Protein AF-A0A9W3CS56-F1 (afdb_monomer)

Mean predicted aligned error: 8.55 Å

Radius of gyration: 15.88 Å; Cα contacts (8 Å, |Δi|>4): 374; chains: 1; bounding box: 43×31×40 Å

InterPro domains:
  IPR005123 Oxoglutarate/iron-dependent dioxygenase domain [PS51471] (57-179)
  IPR006620 Prolyl 4-hydroxylase, alpha subunit [SM00702] (1-178)
  IPR044862 Prolyl 4-hydroxylase alpha subunit, Fe(2+) 2OG dioxygenase domain [PF13640] (63-178)
  IPR045054 Prolyl 4-hydroxylase [PTHR10869] (37-182)

Sequence (184 aa):
MTSLHYAASIPSLHLLSKCKSIDSLRKAHTILTRNGLMSDISRATKLLLSPEQNRESFEVVKFQVLHYQVGQKYEPHYDYFLDEFNTKNGGQRIATVLMYLSDVDDGGETVFPAAKGNISAVQWWNELSKCGKEGLHVLPKKRDALLFWNMRHDASLDPSNGCPVVKGNNWSSTKWFHVHEFKV

Foldseek 3Di:
DAQVVVQCVQQQEHELVPDPALVSLLSHQKYKYDLCDVVSVLVSLVSPDDPQLSVVCVVDVDKDKDKADAQDKFDKDFQFDPDPVVQVFLHTFFKKKKAWQAAAPAFFKKFFLPRDDPQCVGPCNVRHDPVCVNHPIDGRDHSMMMMHTRADPVRHGTIIITTGRNGDMTMMMMTTRGNGHGDD

Secondary structure (DSSP, 8-state):
--HHHHHTTSTTEEEGGG--SHHHHHS-SEEEESS--HHHHHHHHHHHS-HHHHHHHHHS---EEEEE-BT--EEEE-SS--SHHHHTTT--EEEEEEEE-S-EEEE--EEETT--S-GGGSTTGGGS-TTGGGSEEE---TT-EEEEESB-TTS-B--EEEPPEEEE-EEEEEEEEESS----

Nearest PDB structures (foldseek):
  3gze-assembly2_C  TM=7.722E-01  e=2.501E-15  Chlamydomonas reinhardtii
  3gze-assembly1_B  TM=7.492E-01  e=5.529E-15  Chlamydomonas reinhardtii
  3gze-assembly2_D  TM=7.667E-01  e=2.241E-13  Chlamydomonas reinhardtii
  2v4a-assembly1_A  TM=7.287E-01  e=1.760E-11  Chlamydomonas reinhardtii
  6zyk-assembly1_A  TM=5.971E-01  e=1.063E-03  Streptomyces malaysiense

pLDDT: mean 75.77, std 14.94, range [34.12, 96.88]

Organism: Raphanus sativus (NCBI:txid3726)

Solvent-accessible surface area (backbone atoms only — not comparable to full-atom values): 10044 Å² total; per-residue (Å²): 139,66,72,64,68,52,50,51,70,34,88,47,31,36,43,50,92,73,47,87,47,59,68,54,51,69,66,33,53,25,36,40,32,78,70,42,46,71,66,53,55,47,51,51,47,56,61,72,41,54,75,71,59,40,60,49,59,67,72,62,69,70,69,48,76,48,78,37,48,63,69,37,62,41,72,77,42,59,76,44,69,93,50,74,73,69,30,73,50,12,38,51,35,51,31,39,37,42,33,22,70,25,56,38,79,34,44,40,21,42,26,26,56,81,54,79,67,77,60,75,75,40,93,59,48,85,76,46,41,81,61,36,69,58,24,45,61,43,74,40,37,52,40,26,31,39,38,36,50,30,45,46,99,85,67,48,78,53,47,38,30,33,30,42,21,69,35,64,46,45,33,36,34,41,37,77,39,49,75,41,78,69,76,132

Structure (mmCIF, N/CA/C/O backbone):
data_AF-A0A9W3CS56-F1
#
_entry.id   AF-A0A9W3CS56-F1
#
loop_
_atom_site.group_PDB
_atom_site.id
_atom_site.type_symbol
_atom_site.label_atom_id
_atom_site.label_alt_id
_atom_site.label_comp_id
_atom_site.label_asym_id
_atom_site.label_entity_id
_atom_site.label_seq_id
_atom_site.pdbx_PDB_ins_code
_atom_site.Cartn_x
_atom_site.Cartn_y
_atom_site.Cartn_z
_atom_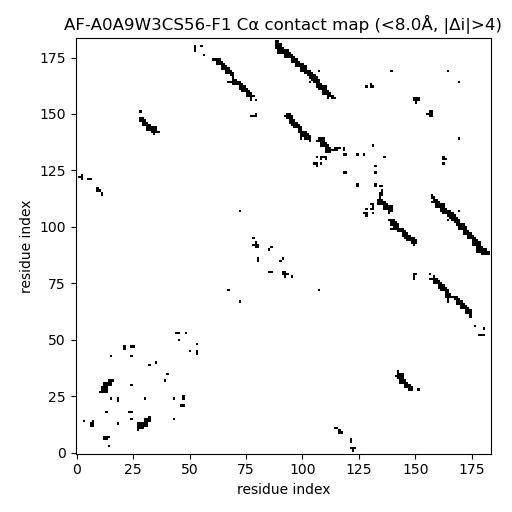site.occupancy
_atom_site.B_iso_or_equiv
_atom_site.auth_seq_id
_atom_site.auth_comp_id
_atom_site.auth_asym_id
_atom_site.auth_atom_id
_atom_site.pdbx_PDB_model_num
ATOM 1 N N . MET A 1 1 ? -20.015 -7.071 3.443 1.00 34.12 1 MET A N 1
ATOM 2 C CA . MET A 1 1 ? -20.176 -7.075 1.965 1.00 34.12 1 MET A CA 1
ATOM 3 C C . MET A 1 1 ? -19.869 -5.709 1.326 1.00 34.12 1 MET A C 1
ATOM 5 O O . MET A 1 1 ? -19.954 -5.594 0.113 1.00 34.12 1 MET A O 1
ATOM 9 N N . THR A 1 2 ? -19.436 -4.701 2.094 1.00 42.62 2 THR A N 1
ATOM 10 C CA . THR A 1 2 ? -19.552 -3.278 1.723 1.00 42.62 2 THR A CA 1
ATOM 11 C C . THR A 1 2 ? -18.233 -2.538 1.440 1.00 42.62 2 THR A C 1
ATOM 13 O O . THR A 1 2 ? -18.294 -1.479 0.824 1.00 42.62 2 THR A O 1
ATOM 16 N N . SER A 1 3 ? -17.045 -3.078 1.771 1.00 47.62 3 SER A N 1
ATOM 17 C CA . SER A 1 3 ? -15.795 -2.300 1.620 1.00 47.62 3 SER A CA 1
ATOM 18 C C . SER A 1 3 ? -15.321 -2.090 0.172 1.00 47.62 3 SER A C 1
ATOM 20 O O . SER A 1 3 ? -14.839 -1.031 -0.215 1.00 47.62 3 SER A O 1
ATOM 22 N N . LEU A 1 4 ? -15.524 -3.079 -0.695 1.00 45.19 4 LEU A N 1
ATOM 23 C CA . LEU A 1 4 ? -14.964 -3.056 -2.052 1.00 45.19 4 LEU A CA 1
ATOM 24 C C . LEU A 1 4 ? -15.856 -2.370 -3.096 1.00 45.19 4 LEU A C 1
ATOM 26 O O . LEU A 1 4 ? -15.370 -1.943 -4.140 1.00 45.19 4 LEU A O 1
ATOM 30 N N . HIS A 1 5 ? -17.163 -2.255 -2.841 1.00 42.31 5 HIS A N 1
ATOM 31 C CA . HIS A 1 5 ? -18.064 -1.548 -3.761 1.00 42.31 5 HIS A CA 1
ATOM 32 C C . HIS A 1 5 ? -17.815 -0.040 -3.752 1.00 42.31 5 HIS A C 1
ATOM 34 O O . HIS A 1 5 ? -17.923 0.585 -4.804 1.00 42.31 5 HIS A O 1
ATOM 40 N N . TYR A 1 6 ? -17.411 0.511 -2.604 1.00 44.16 6 TYR A N 1
ATOM 41 C CA . TYR A 1 6 ? -17.081 1.926 -2.476 1.00 44.16 6 TYR A CA 1
ATOM 42 C C . TYR A 1 6 ? -15.660 2.235 -2.962 1.00 44.16 6 TYR A C 1
ATOM 44 O O . TYR A 1 6 ? -15.471 3.199 -3.695 1.00 44.16 6 TYR A O 1
ATOM 52 N N . ALA A 1 7 ? -14.688 1.362 -2.670 1.00 43.03 7 ALA A N 1
ATOM 53 C CA . ALA A 1 7 ? -13.344 1.421 -3.251 1.00 43.03 7 ALA A CA 1
ATOM 54 C C . ALA A 1 7 ? -13.379 1.533 -4.793 1.00 43.03 7 ALA A C 1
ATOM 56 O O . ALA A 1 7 ? -12.681 2.352 -5.374 1.00 43.03 7 ALA A O 1
ATOM 57 N N . ALA A 1 8 ? -14.278 0.790 -5.450 1.00 42.44 8 ALA A N 1
ATOM 58 C CA . ALA A 1 8 ? -14.469 0.819 -6.904 1.00 42.44 8 ALA A CA 1
ATOM 59 C C . ALA A 1 8 ? -15.196 2.067 -7.460 1.00 42.44 8 ALA A C 1
ATOM 61 O O . ALA A 1 8 ? -15.429 2.126 -8.667 1.00 42.44 8 ALA A O 1
ATOM 62 N N . SER A 1 9 ? -15.621 3.011 -6.612 1.00 42.16 9 SER A N 1
ATOM 63 C CA . SER A 1 9 ? -16.178 4.311 -7.039 1.00 42.16 9 SER A CA 1
ATOM 64 C C . SER A 1 9 ? -15.124 5.419 -7.113 1.00 42.16 9 SER A C 1
ATOM 66 O O . SER A 1 9 ? -15.413 6.520 -7.578 1.00 42.16 9 SER A O 1
ATOM 68 N N . ILE A 1 10 ? -13.890 5.125 -6.694 1.00 53.94 10 ILE A N 1
ATOM 69 C CA . ILE A 1 10 ? -12.755 6.037 -6.793 1.00 53.94 10 ILE A CA 1
ATOM 70 C C . ILE A 1 10 ? -12.111 5.816 -8.171 1.00 53.94 10 ILE A C 1
ATOM 72 O O . ILE A 1 10 ? -11.720 4.687 -8.463 1.00 53.94 10 ILE A O 1
ATOM 76 N N . PRO A 1 11 ? -11.988 6.847 -9.033 1.00 52.75 11 PRO A N 1
ATOM 77 C CA . PRO A 1 11 ? -11.552 6.680 -10.425 1.00 52.75 11 PRO A CA 1
ATOM 78 C C . PRO A 1 11 ? -10.192 5.992 -10.611 1.00 52.75 11 PRO A C 1
ATOM 80 O O . PRO A 1 11 ? -9.922 5.465 -11.683 1.00 52.75 11 PRO A O 1
ATOM 83 N N . SER A 1 12 ? -9.331 6.013 -9.591 1.00 56.44 12 SER A N 1
ATOM 84 C CA . SER A 1 12 ? -8.000 5.399 -9.605 1.00 56.44 12 SER A CA 1
ATOM 85 C C . SER A 1 12 ? -7.969 3.942 -9.124 1.00 56.44 12 SER A C 1
ATOM 87 O O . SER A 1 12 ? -6.939 3.286 -9.286 1.00 56.44 12 SER A O 1
ATOM 89 N N . LEU A 1 13 ? -9.064 3.419 -8.559 1.00 59.03 13 LEU A N 1
ATOM 90 C CA . LEU A 1 13 ? -9.111 2.115 -7.900 1.00 59.03 13 LEU A CA 1
ATOM 91 C C . LEU A 1 13 ? -10.129 1.188 -8.569 1.00 59.03 13 LEU A C 1
ATOM 93 O O . LEU A 1 13 ? -11.337 1.419 -8.550 1.00 59.03 13 LEU A O 1
ATOM 97 N N . HIS A 1 14 ? -9.640 0.089 -9.134 1.00 65.88 14 HIS A N 1
ATOM 98 C CA . HIS A 1 14 ? -10.468 -0.871 -9.854 1.00 65.88 14 HIS A CA 1
ATOM 99 C C . HIS A 1 14 ? -10.461 -2.237 -9.176 1.00 65.88 14 HIS A C 1
ATOM 101 O O . HIS A 1 14 ? -9.455 -2.705 -8.659 1.00 65.88 14 HIS A O 1
ATOM 107 N N . LEU A 1 15 ? -11.598 -2.924 -9.206 1.00 63.69 15 LEU A N 1
ATOM 108 C CA . LEU A 1 15 ? -11.652 -4.343 -8.864 1.00 63.69 15 LEU A CA 1
ATOM 109 C C . LEU A 1 15 ? -11.191 -5.166 -10.063 1.00 63.69 15 LEU A C 1
ATOM 111 O O . LEU A 1 15 ? -11.736 -4.983 -11.152 1.00 63.69 15 LEU A O 1
ATOM 115 N N . LEU A 1 16 ? -10.285 -6.127 -9.864 1.00 62.97 16 LEU A N 1
ATOM 116 C CA . LEU A 1 16 ? -9.832 -7.012 -10.944 1.00 62.97 16 LEU A CA 1
ATOM 117 C C . LEU A 1 16 ? -11.008 -7.748 -11.598 1.00 62.97 16 LEU A C 1
ATOM 119 O O . LEU A 1 16 ? -11.051 -7.888 -12.815 1.00 62.97 16 LEU A O 1
ATOM 123 N N . SER A 1 17 ? -12.011 -8.144 -10.808 1.00 59.16 17 SER A N 1
ATOM 124 C CA . SER A 1 17 ? -13.237 -8.779 -11.312 1.00 59.16 17 SER A CA 1
ATOM 125 C C . SER A 1 17 ? -14.057 -7.893 -12.260 1.00 59.16 17 SER A C 1
ATOM 127 O O . SER A 1 17 ? -14.896 -8.406 -12.998 1.00 59.16 17 SER A O 1
ATOM 129 N N . LYS A 1 18 ? -13.829 -6.573 -12.260 1.00 62.78 18 LYS A N 1
ATOM 130 C CA . LYS A 1 18 ? -14.472 -5.611 -13.166 1.00 62.78 18 LYS A CA 1
ATOM 131 C C . LYS A 1 18 ? -13.621 -5.292 -14.402 1.00 62.78 18 LYS A C 1
ATOM 133 O O . LYS A 1 18 ? -14.149 -4.717 -15.353 1.00 62.78 18 LYS A O 1
ATOM 138 N N . CYS A 1 19 ? -12.342 -5.665 -14.425 1.00 61.53 19 CYS A N 1
ATOM 139 C CA . CYS A 1 19 ? -11.460 -5.449 -15.569 1.00 61.53 19 CYS A CA 1
ATOM 140 C C . CYS A 1 19 ? -11.681 -6.546 -16.622 1.00 61.53 19 CYS A C 1
ATOM 142 O O . CYS A 1 19 ? -11.388 -7.715 -16.386 1.00 61.53 19 CYS A O 1
ATOM 144 N N . LYS A 1 20 ? -12.204 -6.167 -17.796 1.00 61.53 20 LYS A N 1
ATOM 145 C CA . LYS A 1 20 ? -12.519 -7.102 -18.896 1.00 61.53 20 LYS A CA 1
ATOM 146 C C . LYS A 1 20 ? -11.484 -7.115 -20.028 1.00 61.53 20 LYS A C 1
ATOM 148 O O . LYS A 1 20 ? -11.575 -7.959 -20.911 1.00 61.53 20 LYS A O 1
ATOM 153 N N . SER A 1 21 ? -10.523 -6.190 -20.025 1.00 62.12 21 SER A N 1
ATOM 154 C CA . SER A 1 21 ? -9.492 -6.058 -21.062 1.00 62.12 21 SER A CA 1
ATOM 155 C C . SER A 1 21 ? -8.185 -5.490 -20.499 1.00 62.12 21 SER A C 1
ATOM 157 O O . SER A 1 21 ? -8.171 -4.897 -19.416 1.00 62.12 21 SER A O 1
ATOM 159 N N . ILE A 1 22 ? -7.091 -5.640 -21.256 1.00 58.94 22 ILE A N 1
ATOM 160 C CA . ILE A 1 22 ? -5.773 -5.071 -20.930 1.00 58.94 22 ILE A CA 1
ATOM 161 C C . ILE A 1 22 ? -5.817 -3.543 -20.792 1.00 58.94 22 ILE A C 1
ATOM 163 O O . ILE A 1 22 ? -5.208 -2.988 -19.882 1.00 58.94 22 ILE A O 1
ATOM 167 N N . ASP A 1 23 ? -6.610 -2.861 -21.619 1.00 61.16 23 ASP A N 1
ATOM 168 C CA . ASP A 1 23 ? -6.752 -1.405 -21.555 1.00 61.16 23 ASP A CA 1
ATOM 169 C C . ASP A 1 23 ? -7.470 -0.958 -20.279 1.00 61.16 23 ASP A C 1
ATOM 171 O O . ASP A 1 23 ? -7.117 0.064 -19.691 1.00 61.16 23 ASP A O 1
ATOM 175 N N . SER A 1 24 ? -8.445 -1.738 -19.797 1.00 59.88 24 SER A N 1
ATOM 176 C CA . SER A 1 24 ? -9.072 -1.492 -18.493 1.00 59.88 24 SER A CA 1
ATOM 177 C C . SER A 1 24 ? -8.117 -1.735 -17.323 1.00 59.88 24 SER A C 1
ATOM 179 O O . SER A 1 24 ? -8.282 -1.099 -16.288 1.00 59.88 24 SER A O 1
ATOM 181 N N . LEU A 1 25 ? -7.132 -2.628 -17.467 1.00 60.84 25 LEU A N 1
ATOM 182 C CA . LEU A 1 25 ? -6.099 -2.853 -16.448 1.00 60.84 25 LEU A CA 1
ATOM 183 C C . LEU A 1 25 ? -5.054 -1.731 -16.444 1.00 60.84 25 LEU A C 1
ATOM 185 O O . LEU A 1 25 ? -4.670 -1.266 -15.381 1.00 60.84 25 LEU A O 1
ATOM 189 N N . ARG A 1 26 ? -4.630 -1.253 -17.620 1.00 58.50 26 ARG A N 1
ATOM 190 C CA . ARG A 1 26 ? -3.634 -0.171 -17.756 1.00 58.50 26 ARG A CA 1
ATOM 191 C C . ARG A 1 26 ? -4.157 1.206 -17.346 1.00 58.50 26 ARG A C 1
ATOM 193 O O . ARG A 1 26 ? -3.378 2.056 -16.924 1.00 58.50 26 ARG A O 1
ATOM 200 N N . LYS A 1 27 ? -5.468 1.439 -17.473 1.00 59.09 27 LYS A N 1
ATOM 201 C CA . LYS A 1 27 ? -6.119 2.662 -16.971 1.00 59.09 27 LYS A CA 1
ATOM 202 C C . LYS A 1 27 ? -6.247 2.680 -15.448 1.00 59.09 27 LYS A C 1
ATOM 204 O O . LYS A 1 27 ? -6.349 3.758 -14.873 1.00 59.09 27 LYS A O 1
ATOM 209 N N . ALA A 1 28 ? -6.247 1.512 -14.808 1.00 57.44 28 ALA A N 1
ATOM 210 C CA . ALA A 1 28 ? -6.318 1.415 -13.362 1.00 57.44 28 ALA A CA 1
ATOM 211 C C . ALA A 1 28 ? -4.945 1.715 -12.747 1.00 57.44 28 ALA A C 1
ATOM 213 O O . ALA A 1 28 ? -3.970 1.019 -13.025 1.00 57.44 28 ALA A O 1
ATOM 214 N N . HIS A 1 29 ? -4.882 2.739 -11.894 1.00 62.78 29 HIS A N 1
ATOM 215 C CA . HIS A 1 29 ? -3.674 3.052 -11.121 1.00 62.78 29 HIS A CA 1
ATOM 216 C C . HIS A 1 29 ? -3.433 2.004 -10.024 1.00 62.78 29 HIS A C 1
ATOM 218 O O . HIS A 1 29 ? -2.301 1.622 -9.732 1.00 62.78 29 HIS A O 1
ATOM 224 N N . THR A 1 30 ? -4.526 1.483 -9.468 1.00 60.12 30 THR A N 1
ATOM 225 C CA . THR A 1 30 ? -4.522 0.442 -8.446 1.00 60.12 30 THR A CA 1
ATOM 226 C C . THR A 1 30 ? -5.634 -0.569 -8.722 1.00 60.12 30 THR A C 1
ATOM 228 O O . THR A 1 30 ? -6.771 -0.202 -9.029 1.00 60.12 30 THR A O 1
ATOM 231 N N . ILE A 1 31 ? -5.319 -1.857 -8.608 1.00 65.00 31 ILE A N 1
ATOM 232 C CA . ILE A 1 31 ? -6.228 -2.979 -8.819 1.00 65.00 31 ILE A CA 1
ATOM 233 C C . ILE A 1 31 ? -6.325 -3.805 -7.535 1.00 65.00 31 ILE A C 1
ATOM 235 O O . ILE A 1 31 ? -5.327 -4.276 -7.000 1.00 65.00 31 ILE A O 1
ATOM 239 N N . LEU A 1 32 ? -7.548 -4.027 -7.067 1.00 64.06 32 LEU A N 1
ATOM 240 C CA . LEU A 1 32 ? -7.856 -4.865 -5.914 1.00 64.06 32 LEU A CA 1
ATOM 241 C C . LEU A 1 32 ? -8.411 -6.214 -6.354 1.00 64.06 32 LEU A C 1
ATOM 243 O O . LEU A 1 32 ? -9.330 -6.299 -7.176 1.00 64.06 32 LEU A O 1
ATOM 247 N N . THR A 1 33 ? -7.905 -7.273 -5.738 1.00 61.75 33 THR A N 1
ATOM 248 C CA . THR A 1 33 ? -8.470 -8.619 -5.824 1.00 61.75 33 THR A CA 1
ATOM 249 C C . THR A 1 33 ? -9.053 -8.996 -4.470 1.00 61.75 33 THR A C 1
ATOM 251 O O . THR A 1 33 ? -8.441 -8.740 -3.434 1.00 61.75 33 THR A O 1
ATOM 254 N N . ARG A 1 34 ? -10.253 -9.585 -4.481 1.00 62.03 34 ARG A N 1
ATOM 255 C CA . ARG A 1 34 ? -10.905 -10.100 -3.276 1.00 62.03 34 ARG A CA 1
ATOM 256 C C . ARG A 1 34 ? -10.878 -11.611 -3.305 1.00 62.03 34 ARG A C 1
ATOM 258 O O . ARG A 1 34 ? -11.339 -12.174 -4.298 1.00 62.03 34 ARG A O 1
ATOM 265 N N . ASN A 1 35 ? -10.408 -12.249 -2.235 1.00 60.78 35 ASN A N 1
ATOM 266 C CA . ASN A 1 35 ? -10.091 -13.683 -2.262 1.00 60.78 35 ASN A CA 1
ATOM 267 C C . ASN A 1 35 ? -9.192 -14.035 -3.461 1.00 60.78 35 ASN A C 1
ATOM 269 O O . ASN A 1 35 ? -9.397 -15.068 -4.102 1.00 60.78 35 ASN A O 1
ATOM 273 N N . GLY A 1 36 ? -8.268 -13.133 -3.804 1.00 57.34 36 GLY A N 1
ATOM 274 C CA . GLY A 1 36 ? -7.427 -13.235 -4.984 1.00 57.34 36 GLY A CA 1
ATOM 275 C C . GLY A 1 36 ? -6.591 -14.494 -4.891 1.00 57.34 36 GLY A C 1
ATOM 276 O O . GLY A 1 36 ? -5.630 -14.569 -4.128 1.00 57.34 36 GLY A O 1
ATOM 277 N N . LEU A 1 37 ? -6.981 -15.513 -5.650 1.00 58.28 37 LEU A N 1
ATOM 278 C CA . LEU A 1 37 ? -6.169 -16.707 -5.775 1.00 58.28 37 LEU A CA 1
ATOM 279 C C . LEU A 1 37 ? -4.883 -16.305 -6.512 1.00 58.28 37 LEU A C 1
ATOM 281 O O . LEU A 1 37 ? -4.895 -15.402 -7.350 1.00 58.28 37 LEU A O 1
ATOM 285 N N . MET A 1 38 ? -3.778 -17.011 -6.278 1.00 60.59 38 MET A N 1
ATOM 286 C CA . MET A 1 38 ? -2.545 -16.822 -7.057 1.00 60.59 38 MET A CA 1
ATOM 287 C C . MET A 1 38 ? -2.790 -16.847 -8.578 1.00 60.59 38 MET A C 1
ATOM 289 O O . MET A 1 38 ? -2.051 -16.220 -9.330 1.00 60.59 38 MET A O 1
ATOM 293 N N . SER A 1 39 ? -3.856 -17.513 -9.042 1.00 62.19 39 SER A N 1
ATOM 294 C CA . SER A 1 39 ? -4.289 -17.505 -10.443 1.00 62.19 39 SER A CA 1
ATOM 295 C C . SER A 1 39 ? -4.802 -16.149 -10.938 1.00 62.19 39 SER A C 1
ATOM 297 O O . SER A 1 39 ? -4.624 -15.836 -12.110 1.00 62.19 39 SER A O 1
ATOM 299 N N . ASP A 1 40 ? -5.441 -15.345 -10.088 1.00 67.31 40 ASP A N 1
ATOM 300 C CA . ASP A 1 40 ? -5.929 -14.010 -10.447 1.00 67.31 40 ASP A CA 1
ATOM 301 C C . ASP A 1 40 ? -4.777 -13.028 -10.593 1.00 67.31 40 ASP A C 1
ATOM 303 O O . ASP A 1 40 ? -4.708 -12.301 -11.584 1.00 67.31 40 ASP A O 1
ATOM 307 N N . ILE A 1 41 ? -3.830 -13.085 -9.655 1.00 66.38 41 ILE A N 1
ATOM 308 C CA . ILE A 1 41 ? -2.564 -12.357 -9.745 1.00 66.38 41 ILE A CA 1
ATOM 309 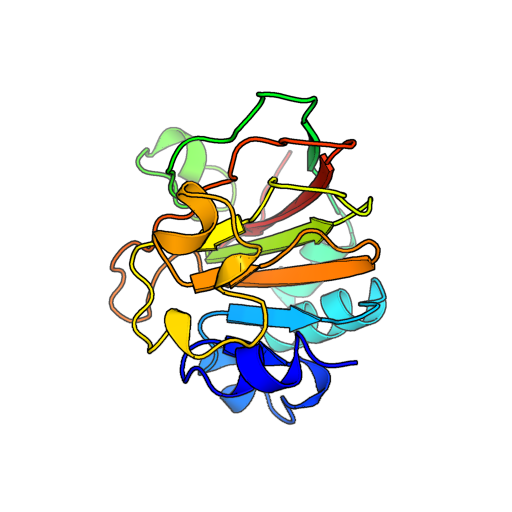C C . ILE A 1 41 ? -1.807 -12.830 -10.990 1.00 66.38 41 ILE A C 1
ATOM 311 O O . ILE A 1 41 ? -1.407 -12.005 -11.799 1.00 66.38 41 ILE A O 1
ATOM 315 N N . SER A 1 42 ? -1.723 -14.146 -11.229 1.00 64.75 42 SER A N 1
ATOM 316 C CA . SER A 1 42 ? -1.115 -14.717 -12.439 1.00 64.75 42 SER A CA 1
ATOM 317 C C . SER A 1 42 ? -1.742 -14.195 -13.720 1.00 64.75 42 SER A C 1
ATOM 319 O O . SER A 1 42 ? -1.034 -13.817 -14.650 1.00 64.75 42 SER A O 1
ATOM 321 N N . ARG A 1 43 ? -3.072 -14.147 -13.777 1.00 67.25 43 ARG A N 1
ATOM 322 C CA . ARG A 1 43 ? -3.805 -13.642 -14.934 1.00 67.25 43 ARG A CA 1
ATOM 323 C C . ARG A 1 43 ? -3.559 -12.149 -15.137 1.00 67.25 43 ARG A C 1
ATOM 325 O O . ARG A 1 43 ? -3.334 -11.743 -16.272 1.00 67.25 43 ARG A O 1
ATOM 332 N N . ALA A 1 44 ? -3.583 -11.352 -14.069 1.00 65.44 44 ALA A N 1
ATOM 333 C CA . ALA A 1 44 ? -3.277 -9.927 -14.141 1.00 65.44 44 ALA A CA 1
ATOM 334 C C . ALA A 1 44 ? -1.838 -9.706 -14.628 1.00 65.44 44 ALA A C 1
ATOM 336 O O . ALA A 1 44 ? -1.634 -8.999 -15.605 1.00 65.44 44 ALA A O 1
ATOM 337 N N . THR A 1 45 ? -0.858 -10.394 -14.040 1.00 64.69 45 THR A N 1
ATOM 338 C CA . THR A 1 45 ? 0.547 -10.365 -14.465 1.00 64.69 45 THR A CA 1
ATOM 339 C C . THR A 1 45 ? 0.702 -10.740 -15.941 1.00 64.69 45 THR A C 1
ATOM 341 O O . THR A 1 45 ? 1.303 -9.976 -16.692 1.00 64.69 45 THR A O 1
ATOM 344 N N . LYS A 1 46 ? 0.063 -11.834 -16.386 1.00 65.62 46 LYS A N 1
ATOM 345 C CA . LYS A 1 46 ? 0.056 -12.274 -17.793 1.00 65.62 46 LYS A CA 1
ATOM 346 C C . LYS A 1 46 ? -0.445 -11.212 -18.759 1.00 65.62 46 LYS A C 1
ATOM 348 O O . LYS A 1 46 ? 0.076 -11.101 -19.863 1.00 65.62 46 LYS A O 1
ATOM 353 N N . LEU A 1 47 ? -1.453 -10.448 -18.353 1.00 65.25 47 LEU A N 1
ATOM 354 C CA . LEU A 1 47 ? -2.006 -9.367 -19.165 1.00 65.25 47 LEU A CA 1
ATOM 355 C C . LEU A 1 47 ? -1.133 -8.110 -19.142 1.00 65.25 47 LEU A C 1
ATOM 357 O O . LEU A 1 47 ? -1.200 -7.317 -20.072 1.00 65.25 47 LEU A O 1
ATOM 361 N N . LEU A 1 48 ? -0.347 -7.896 -18.091 1.00 63.75 48 LEU A N 1
ATOM 362 C CA . LEU A 1 48 ? 0.398 -6.656 -17.889 1.00 63.75 48 LEU A CA 1
ATOM 363 C C . LEU A 1 48 ? 1.807 -6.692 -18.465 1.00 63.75 48 LEU A C 1
ATOM 365 O O . LEU A 1 48 ? 2.289 -5.666 -18.944 1.00 63.75 48 LEU A O 1
ATOM 369 N N . LEU A 1 49 ? 2.448 -7.854 -18.426 1.00 66.50 49 LEU A N 1
ATOM 370 C CA . LEU A 1 49 ? 3.835 -8.021 -18.830 1.00 66.50 49 LEU A CA 1
ATOM 371 C C . LEU A 1 49 ? 3.957 -8.562 -20.256 1.00 66.50 49 LEU A C 1
ATOM 373 O O . LEU A 1 49 ? 3.067 -9.250 -20.764 1.00 66.50 49 LEU A O 1
ATOM 377 N N . SER A 1 50 ? 5.091 -8.279 -20.898 1.00 61.62 50 SER A N 1
ATOM 378 C CA . SER A 1 50 ? 5.445 -8.911 -22.170 1.00 61.62 50 SER A CA 1
ATOM 379 C C . SER A 1 50 ? 5.619 -10.432 -22.000 1.00 61.62 50 SER A C 1
ATOM 381 O O .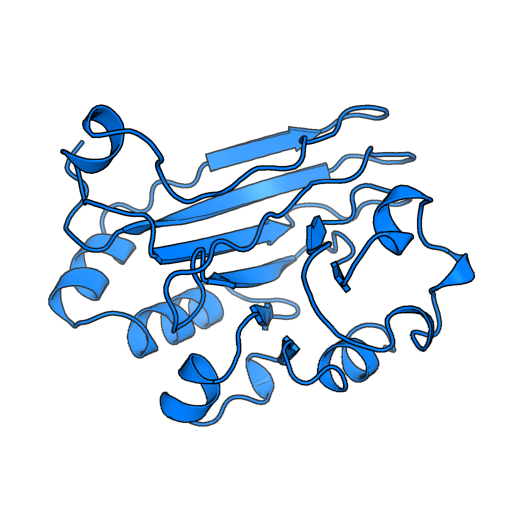 SER A 1 50 ? 5.833 -10.914 -20.884 1.00 61.62 50 SER A O 1
ATOM 383 N N . PRO A 1 51 ? 5.541 -11.230 -23.080 1.00 59.75 51 PRO A N 1
ATOM 384 C CA . PRO A 1 51 ? 5.768 -12.675 -23.008 1.00 59.75 51 PRO A CA 1
ATOM 385 C C . PRO A 1 51 ? 7.110 -13.076 -22.370 1.00 59.75 51 PRO A C 1
ATOM 387 O O . PRO A 1 51 ? 7.135 -14.046 -21.619 1.00 59.75 51 PRO A O 1
ATOM 390 N N . GLU A 1 52 ? 8.190 -12.323 -22.609 1.00 58.91 52 GLU A N 1
ATOM 391 C CA . GLU A 1 52 ? 9.498 -12.538 -21.961 1.00 58.91 52 GLU A CA 1
ATOM 392 C C . GLU A 1 52 ? 9.435 -12.259 -20.457 1.00 58.91 52 GLU A C 1
ATOM 394 O O . GLU A 1 52 ? 9.756 -13.130 -19.653 1.00 58.91 52 GLU A O 1
ATOM 399 N N . GLN A 1 53 ? 8.909 -11.095 -20.063 1.00 59.84 53 GLN A N 1
ATOM 400 C CA . GLN A 1 53 ? 8.748 -10.718 -18.654 1.00 59.84 53 GLN A CA 1
ATOM 401 C C . GLN A 1 53 ? 7.825 -11.691 -17.891 1.00 59.84 53 GLN A C 1
ATOM 403 O O . GLN A 1 53 ? 8.028 -11.962 -16.706 1.00 59.84 53 GLN A O 1
ATOM 408 N N . ASN A 1 54 ? 6.811 -12.242 -18.565 1.00 57.81 54 ASN A N 1
ATOM 409 C CA . ASN A 1 54 ? 5.872 -13.214 -18.005 1.00 57.81 54 ASN A CA 1
ATOM 410 C C . ASN A 1 54 ? 6.491 -14.580 -17.716 1.00 57.81 54 ASN A C 1
ATOM 412 O O . ASN A 1 54 ? 6.085 -15.230 -16.750 1.00 57.81 54 ASN A O 1
ATOM 416 N N . ARG A 1 55 ? 7.413 -15.036 -18.571 1.00 52.75 55 ARG A N 1
ATOM 417 C CA . ARG A 1 55 ? 7.962 -16.395 -18.514 1.00 52.75 55 ARG A CA 1
ATOM 418 C C . ARG A 1 55 ? 8.806 -16.595 -17.252 1.00 52.75 55 ARG A C 1
ATOM 420 O O . ARG A 1 55 ? 8.631 -17.588 -16.557 1.00 52.75 55 ARG A O 1
ATOM 427 N N . GLU A 1 56 ? 9.591 -15.591 -16.877 1.00 51.22 56 GLU A N 1
ATOM 428 C CA . GLU A 1 56 ? 10.489 -15.652 -15.714 1.00 51.22 56 GLU A CA 1
ATOM 429 C C . GLU A 1 56 ? 9.867 -15.118 -14.418 1.00 51.22 56 GLU A C 1
ATOM 431 O O . GLU A 1 56 ? 10.192 -15.605 -13.332 1.00 51.22 56 GLU A O 1
ATOM 436 N N . SER A 1 57 ? 8.896 -14.193 -14.501 1.00 53.22 57 SER A N 1
ATOM 437 C CA . SER A 1 57 ? 8.139 -13.728 -13.323 1.00 53.22 57 SER A CA 1
ATOM 438 C C . SER A 1 57 ? 7.447 -14.873 -12.572 1.00 53.22 57 SER A C 1
ATOM 440 O O . SER A 1 57 ? 7.203 -14.746 -11.368 1.00 53.22 57 SER A O 1
ATOM 442 N N . PHE A 1 58 ? 7.139 -15.969 -13.280 1.00 51.44 58 PHE A N 1
ATOM 443 C CA . PHE A 1 58 ? 6.518 -17.182 -12.747 1.00 51.44 58 PHE A CA 1
ATOM 444 C C . PHE A 1 58 ? 7.501 -18.304 -12.385 1.00 51.44 58 PHE A C 1
ATOM 446 O O . PHE A 1 58 ? 7.183 -19.075 -11.483 1.00 51.44 58 PHE A O 1
ATOM 453 N N . GLU A 1 59 ? 8.665 -18.411 -13.033 1.00 47.56 59 GLU A N 1
ATOM 454 C CA . GLU A 1 59 ? 9.655 -19.457 -12.713 1.00 47.56 59 GLU A CA 1
ATOM 455 C C . GLU A 1 59 ? 10.543 -19.096 -11.512 1.00 47.56 59 GLU A C 1
ATOM 457 O O . GLU A 1 59 ? 10.903 -19.982 -10.738 1.00 47.56 59 GLU A O 1
ATOM 462 N N . VAL A 1 60 ? 10.823 -17.807 -11.271 1.00 49.03 60 VAL A N 1
ATOM 463 C CA . VAL A 1 60 ? 11.610 -17.348 -10.108 1.00 49.03 60 VAL A CA 1
ATOM 464 C C . VAL A 1 60 ? 10.766 -16.412 -9.244 1.00 49.03 60 VAL A C 1
ATOM 466 O O . VAL A 1 60 ? 10.952 -15.189 -9.175 1.00 49.03 60 VAL A O 1
ATOM 469 N N . VAL A 1 61 ? 9.765 -16.975 -8.563 1.00 56.22 61 VAL A N 1
ATOM 470 C CA . VAL A 1 61 ? 8.873 -16.177 -7.715 1.00 56.22 61 VAL A CA 1
ATOM 471 C C . VAL A 1 61 ? 9.499 -15.925 -6.345 1.00 56.22 61 VAL A C 1
ATOM 473 O O . VAL A 1 61 ? 9.229 -16.616 -5.368 1.00 56.22 61 VAL A O 1
ATOM 476 N N . LYS A 1 62 ? 10.347 -14.895 -6.256 1.00 70.06 62 LYS A N 1
ATOM 477 C CA . LYS A 1 62 ? 10.746 -14.332 -4.961 1.00 70.06 62 LYS A CA 1
ATOM 478 C C . LYS A 1 62 ? 9.609 -13.507 -4.375 1.00 70.06 62 LYS A C 1
ATOM 480 O O . LYS A 1 62 ? 9.253 -12.465 -4.924 1.00 70.06 62 LYS A O 1
ATOM 485 N N . PHE A 1 63 ? 9.074 -13.987 -3.264 1.00 81.56 63 PHE A N 1
ATOM 486 C CA . PHE A 1 63 ? 8.158 -13.253 -2.408 1.00 81.56 63 PHE A CA 1
ATOM 487 C C . PHE A 1 63 ? 8.921 -12.735 -1.198 1.00 81.56 63 PHE A C 1
ATOM 489 O O . PHE A 1 63 ? 9.612 -13.503 -0.528 1.00 81.56 63 PHE A O 1
ATOM 496 N N . GLN A 1 64 ? 8.784 -11.447 -0.901 1.00 88.56 64 GLN A N 1
ATOM 497 C CA . GLN A 1 64 ? 9.153 -10.944 0.414 1.00 88.56 64 GLN A CA 1
ATOM 498 C C . GLN A 1 64 ? 7.969 -11.174 1.348 1.00 88.56 64 GLN A C 1
ATOM 500 O O . GLN A 1 64 ? 6.838 -10.905 0.957 1.00 88.56 64 GLN A O 1
ATOM 505 N N . VAL A 1 65 ? 8.210 -11.685 2.554 1.00 90.50 65 VAL A N 1
ATOM 506 C CA . VAL A 1 65 ? 7.189 -11.807 3.604 1.00 90.50 65 VAL A CA 1
ATOM 507 C C . VAL A 1 65 ? 7.568 -10.865 4.735 1.00 90.50 65 VAL A C 1
ATOM 509 O O . VAL A 1 65 ? 8.724 -10.847 5.156 1.00 90.50 65 VAL A O 1
ATOM 512 N N . LEU A 1 66 ? 6.600 -10.087 5.211 1.00 93.00 66 LEU A N 1
ATOM 513 C CA . LEU A 1 66 ? 6.759 -9.149 6.315 1.00 93.00 66 LEU A CA 1
ATOM 514 C C . LEU A 1 66 ? 5.715 -9.443 7.393 1.00 93.00 66 LEU A C 1
ATOM 516 O O . LEU A 1 66 ? 4.582 -9.830 7.097 1.00 93.00 66 LEU A O 1
ATOM 520 N N . HIS A 1 67 ? 6.110 -9.250 8.649 1.00 95.62 67 HIS A N 1
ATOM 521 C CA . HIS A 1 67 ? 5.239 -9.359 9.816 1.00 95.62 67 HIS A CA 1
ATOM 522 C C . HIS A 1 67 ? 5.370 -8.093 10.656 1.00 95.62 67 HIS A C 1
ATOM 524 O O . HIS A 1 67 ? 6.463 -7.776 11.121 1.00 95.62 67 HIS A O 1
ATOM 530 N N . TYR A 1 68 ? 4.252 -7.395 10.850 1.00 94.31 68 TYR A N 1
ATOM 531 C CA . TYR A 1 68 ? 4.149 -6.239 11.733 1.00 94.31 68 TYR A CA 1
ATOM 532 C C . TYR A 1 68 ? 3.334 -6.597 12.977 1.00 94.31 68 TYR A C 1
ATOM 534 O O . TYR A 1 68 ? 2.191 -7.067 12.897 1.00 94.31 68 TYR A O 1
ATOM 542 N N . GLN A 1 69 ? 3.941 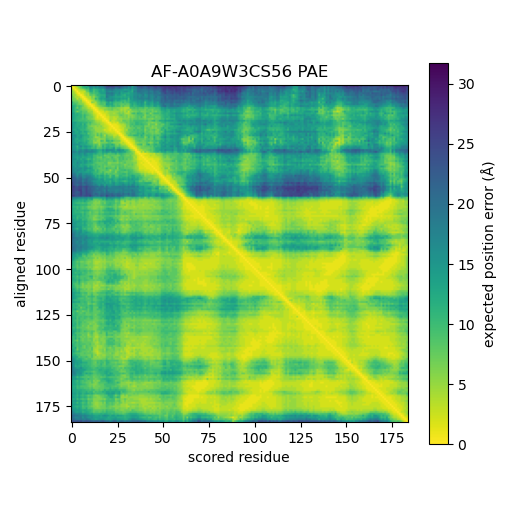-6.345 14.130 1.00 95.25 69 GLN A N 1
ATOM 543 C CA . GLN A 1 69 ? 3.329 -6.392 15.452 1.00 95.25 69 GLN A CA 1
ATOM 544 C C . GLN A 1 69 ? 2.663 -5.054 15.791 1.00 95.25 69 GLN A C 1
ATOM 546 O O . GLN A 1 69 ? 2.842 -4.054 15.094 1.00 95.25 69 GLN A O 1
ATOM 551 N N . VAL A 1 70 ? 1.917 -5.026 16.897 1.00 96.88 70 VAL A N 1
ATOM 552 C CA . VAL A 1 70 ? 1.290 -3.803 17.419 1.00 96.88 70 VAL A CA 1
ATOM 553 C C . VAL A 1 70 ? 2.320 -2.672 17.545 1.00 96.88 70 VAL A C 1
ATOM 555 O O . VAL A 1 70 ? 3.415 -2.859 18.070 1.00 96.88 70 VAL A O 1
ATOM 558 N N . GLY A 1 71 ? 1.964 -1.495 17.033 1.00 94.19 71 GLY A N 1
ATOM 559 C CA . GLY A 1 71 ? 2.797 -0.293 16.987 1.00 94.19 71 GLY A CA 1
ATOM 560 C C . GLY A 1 71 ? 3.783 -0.234 15.817 1.00 94.19 71 GLY A C 1
ATOM 561 O O . GLY A 1 71 ? 4.241 0.858 15.477 1.00 94.19 71 GLY A O 1
ATOM 562 N N . GLN A 1 72 ? 4.092 -1.358 15.162 1.00 96.25 72 GLN A N 1
ATOM 563 C CA . GLN A 1 72 ? 4.978 -1.360 13.999 1.00 96.25 72 GLN A CA 1
ATOM 564 C C . GLN A 1 72 ? 4.251 -0.835 12.762 1.00 96.25 72 GLN A C 1
ATOM 566 O O . GLN A 1 72 ? 3.065 -1.095 12.557 1.00 96.25 72 GLN A O 1
ATOM 571 N N . LYS A 1 73 ? 4.996 -0.102 11.936 1.00 93.19 73 LYS A N 1
ATOM 572 C CA . LYS A 1 73 ? 4.531 0.548 10.710 1.00 93.19 73 LYS A CA 1
ATOM 573 C C . LYS A 1 73 ? 5.597 0.467 9.626 1.00 93.19 73 LYS A C 1
ATOM 575 O O . LYS A 1 73 ? 6.739 0.095 9.900 1.00 93.19 73 LYS A O 1
ATOM 580 N N . TYR A 1 74 ? 5.230 0.873 8.420 1.00 90.19 74 TYR A N 1
ATOM 581 C CA . TYR A 1 74 ? 6.178 1.118 7.345 1.00 90.19 74 TYR A CA 1
ATOM 582 C C . TYR A 1 74 ? 6.053 2.571 6.899 1.00 90.19 74 TYR A C 1
ATOM 584 O O . TYR A 1 74 ? 4.966 3.016 6.522 1.00 90.19 74 TYR A O 1
ATOM 592 N N . GLU A 1 75 ? 7.150 3.318 6.999 1.00 89.12 75 GLU A N 1
ATOM 593 C CA . GLU A 1 75 ? 7.142 4.744 6.676 1.00 89.12 75 GLU A CA 1
ATOM 594 C C . GLU A 1 75 ? 6.807 4.984 5.193 1.00 89.12 75 GLU A C 1
ATOM 596 O O . GLU A 1 75 ? 7.010 4.094 4.355 1.00 89.12 75 GLU A O 1
ATOM 601 N N . PRO A 1 76 ? 6.292 6.178 4.851 1.00 85.56 76 PRO A N 1
ATOM 602 C CA . PRO A 1 76 ? 6.096 6.571 3.463 1.00 85.56 76 PRO A CA 1
ATOM 603 C C . PRO A 1 76 ? 7.355 6.369 2.625 1.00 85.56 76 PRO A C 1
ATOM 605 O O . PRO A 1 76 ? 8.430 6.866 2.959 1.00 85.56 76 PRO A O 1
ATOM 608 N N . HIS A 1 77 ? 7.206 5.627 1.532 1.00 86.75 77 HIS A N 1
ATOM 609 C CA . HIS A 1 77 ? 8.300 5.264 0.644 1.00 86.75 77 HIS A CA 1
ATOM 610 C C . HIS A 1 77 ? 7.814 5.109 -0.796 1.00 86.75 77 HIS A C 1
ATOM 612 O O . HIS A 1 77 ? 6.614 5.042 -1.079 1.00 86.75 77 HIS A O 1
ATOM 618 N N . TYR A 1 78 ? 8.786 5.011 -1.697 1.00 86.19 78 TYR A N 1
ATOM 619 C CA . TYR A 1 78 ? 8.580 4.599 -3.073 1.00 86.19 78 TYR A CA 1
ATOM 620 C C . TYR A 1 78 ? 9.120 3.188 -3.250 1.00 86.19 78 TYR A C 1
ATOM 622 O O . TYR A 1 78 ? 10.214 2.876 -2.783 1.00 86.19 78 TYR A O 1
ATOM 630 N N . ASP A 1 79 ? 8.383 2.359 -3.981 1.00 83.44 79 ASP A N 1
ATOM 631 C CA . ASP A 1 79 ? 8.919 1.096 -4.488 1.00 83.44 79 ASP A CA 1
ATOM 632 C C . ASP A 1 79 ? 9.817 1.302 -5.722 1.00 83.44 79 ASP A C 1
ATOM 634 O O . ASP A 1 79 ? 10.427 0.353 -6.202 1.00 83.44 79 ASP A O 1
ATOM 638 N N . TYR A 1 80 ? 9.917 2.533 -6.229 1.00 83.38 80 TYR A N 1
ATOM 639 C CA . TYR A 1 80 ? 10.869 2.946 -7.259 1.00 83.38 80 TYR A CA 1
ATOM 640 C C . TYR A 1 80 ? 12.278 3.106 -6.671 1.00 83.38 80 TYR A C 1
ATOM 642 O O . TYR A 1 80 ? 12.442 3.645 -5.576 1.00 83.38 80 TYR A O 1
ATOM 650 N N . PHE A 1 81 ? 13.308 2.689 -7.407 1.00 83.69 81 PHE A N 1
ATOM 651 C CA . PHE A 1 81 ? 14.690 2.882 -6.972 1.00 83.69 81 PHE A CA 1
ATOM 652 C C . PHE A 1 81 ? 15.181 4.282 -7.332 1.00 83.69 81 PHE A C 1
ATOM 654 O O . PHE A 1 81 ? 15.116 4.690 -8.488 1.00 83.69 81 PHE A O 1
ATOM 661 N N . LEU A 1 82 ? 15.721 5.013 -6.359 1.00 81.25 82 LEU A N 1
ATOM 662 C CA . LEU A 1 82 ? 16.331 6.325 -6.607 1.00 81.25 82 LEU A CA 1
ATOM 663 C C . LEU A 1 82 ? 17.810 6.227 -7.002 1.00 81.25 82 LEU A C 1
ATOM 665 O O . LEU A 1 82 ? 18.397 7.222 -7.417 1.00 81.25 82 LEU A O 1
ATOM 669 N N . ASP A 1 83 ? 18.411 5.046 -6.869 1.00 81.81 83 ASP A N 1
ATOM 670 C CA . ASP A 1 83 ? 19.832 4.824 -7.085 1.00 81.81 83 ASP A CA 1
ATOM 671 C C . ASP A 1 83 ? 20.125 3.911 -8.286 1.00 81.81 83 ASP A C 1
ATOM 673 O O . ASP A 1 83 ? 19.369 3.003 -8.650 1.00 81.81 83 ASP A O 1
ATOM 677 N N . GLU A 1 84 ? 21.285 4.142 -8.898 1.00 79.69 84 GLU A N 1
ATOM 678 C CA . GLU A 1 84 ? 21.767 3.344 -10.025 1.00 79.69 84 GLU A CA 1
ATOM 679 C C . GLU A 1 84 ? 22.203 1.932 -9.614 1.00 79.69 84 GLU A C 1
ATOM 681 O O . GLU A 1 84 ? 22.312 1.045 -10.454 1.00 79.69 84 GLU A O 1
ATOM 686 N N . PHE A 1 85 ? 22.485 1.688 -8.333 1.00 81.88 85 PHE A N 1
ATOM 687 C CA . PHE A 1 85 ? 22.977 0.388 -7.887 1.00 81.88 85 PHE A CA 1
ATOM 688 C C . PHE A 1 85 ? 21.871 -0.671 -7.935 1.00 81.88 85 PHE A C 1
ATOM 690 O O . PHE A 1 85 ? 22.059 -1.732 -8.529 1.00 81.88 85 PHE A O 1
ATOM 697 N N . ASN A 1 86 ? 20.701 -0.360 -7.386 1.00 78.50 86 ASN A N 1
ATOM 698 C CA . ASN A 1 86 ? 19.554 -1.260 -7.339 1.00 78.50 86 ASN A CA 1
ATOM 699 C C . ASN A 1 86 ? 18.878 -1.445 -8.706 1.00 78.50 86 ASN A C 1
ATOM 701 O O . ASN A 1 86 ? 18.206 -2.450 -8.927 1.00 78.50 86 ASN A O 1
ATOM 705 N N . THR A 1 87 ? 19.088 -0.521 -9.648 1.00 80.00 87 THR A N 1
ATOM 706 C CA . THR A 1 87 ? 18.561 -0.627 -11.020 1.00 80.00 87 THR A CA 1
ATOM 707 C C . THR A 1 87 ? 19.446 -1.443 -11.958 1.00 80.00 87 THR A C 1
ATOM 709 O O . THR A 1 87 ? 18.960 -1.897 -12.991 1.00 80.00 87 THR A O 1
ATOM 712 N N . LYS A 1 88 ? 20.715 -1.707 -11.612 1.00 80.06 88 LYS A N 1
ATOM 713 C CA . LYS A 1 88 ? 21.619 -2.533 -12.444 1.00 80.06 88 LYS A CA 1
ATOM 714 C C . LYS A 1 88 ? 21.088 -3.936 -12.703 1.00 80.06 88 LYS A C 1
ATOM 716 O O . LYS A 1 88 ? 21.423 -4.538 -13.718 1.00 80.06 88 LYS A O 1
ATOM 721 N N . ASN A 1 89 ? 20.278 -4.452 -11.786 1.00 75.00 89 ASN A N 1
ATOM 722 C CA . ASN A 1 89 ? 19.740 -5.793 -11.853 1.00 75.00 89 ASN A CA 1
ATOM 723 C C . ASN A 1 89 ? 18.217 -5.748 -12.017 1.00 75.00 89 ASN A C 1
ATOM 725 O O . ASN A 1 89 ? 17.504 -5.320 -11.113 1.00 75.00 89 ASN A O 1
ATOM 729 N N . GLY A 1 90 ? 17.717 -6.139 -13.188 1.00 72.56 90 GLY A N 1
ATOM 730 C CA . GLY A 1 90 ? 16.295 -6.056 -13.537 1.00 72.56 90 GLY A CA 1
ATOM 731 C C . GLY A 1 90 ? 15.765 -4.655 -13.858 1.00 72.56 90 GLY A C 1
ATOM 732 O O . GLY A 1 90 ? 14.641 -4.525 -14.333 1.00 72.56 90 GLY A O 1
ATOM 733 N N . GLY A 1 91 ? 16.531 -3.579 -13.678 1.00 81.88 91 GLY A N 1
ATOM 734 C CA . GLY A 1 91 ? 16.010 -2.230 -13.905 1.00 81.88 91 GLY A CA 1
ATOM 735 C C . GLY A 1 91 ? 15.000 -1.804 -12.837 1.00 81.88 91 GLY A C 1
ATOM 736 O O . GLY A 1 91 ? 14.949 -2.347 -11.730 1.00 81.88 91 GLY A O 1
ATOM 737 N N . GLN A 1 92 ? 14.185 -0.805 -13.175 1.00 83.88 92 GLN A N 1
ATOM 738 C CA . GLN A 1 92 ? 13.207 -0.232 -12.253 1.00 83.88 92 GLN A CA 1
ATOM 739 C C . GLN A 1 92 ? 12.077 -1.195 -11.899 1.00 83.88 92 GLN A C 1
ATOM 741 O O . GLN A 1 92 ? 11.661 -2.016 -12.717 1.00 83.88 92 GLN A O 1
ATOM 746 N N . ARG A 1 93 ? 11.528 -1.051 -10.690 1.00 84.88 93 ARG A N 1
ATOM 747 C CA . ARG A 1 93 ? 10.294 -1.738 -10.297 1.00 84.88 93 ARG A CA 1
ATOM 748 C C . ARG A 1 93 ? 9.105 -0.979 -10.875 1.00 84.88 93 ARG A C 1
ATOM 750 O O . ARG A 1 93 ? 8.844 0.147 -10.470 1.00 84.88 93 ARG A O 1
ATOM 757 N N . ILE A 1 94 ? 8.381 -1.590 -11.804 1.00 80.12 94 ILE A N 1
ATOM 758 C CA . ILE A 1 94 ? 7.239 -0.970 -12.490 1.00 80.12 94 ILE A CA 1
ATOM 759 C C . ILE A 1 94 ? 5.933 -1.131 -11.718 1.00 80.12 94 ILE A C 1
ATOM 761 O O . ILE A 1 94 ? 5.095 -0.233 -11.741 1.00 80.12 94 ILE A O 1
ATOM 765 N N . ALA A 1 95 ? 5.764 -2.251 -11.021 1.00 80.50 95 ALA A N 1
ATOM 766 C CA . ALA A 1 95 ? 4.550 -2.559 -10.282 1.00 80.50 95 ALA A CA 1
ATOM 767 C C . ALA A 1 95 ? 4.850 -3.385 -9.038 1.00 80.50 95 ALA A C 1
ATOM 769 O O . ALA A 1 95 ? 5.815 -4.157 -9.000 1.00 80.50 95 ALA A O 1
ATOM 770 N N . THR A 1 96 ? 3.952 -3.278 -8.070 1.00 84.81 96 THR A N 1
ATOM 771 C CA . THR A 1 96 ? 3.987 -4.041 -6.831 1.00 84.81 96 THR A CA 1
ATOM 772 C C . THR A 1 96 ? 2.677 -4.786 -6.648 1.00 84.81 96 THR A C 1
ATOM 774 O O . THR A 1 96 ? 1.595 -4.218 -6.790 1.00 84.81 96 THR A O 1
ATOM 777 N N . VAL A 1 97 ? 2.782 -6.072 -6.309 1.00 85.25 97 VAL A N 1
ATOM 778 C CA . VAL A 1 97 ? 1.680 -6.859 -5.759 1.00 85.25 97 VAL A CA 1
ATOM 779 C C . VAL A 1 97 ? 1.919 -7.058 -4.269 1.00 85.25 97 VAL A C 1
ATOM 781 O O . VAL A 1 97 ? 2.885 -7.711 -3.882 1.00 85.25 97 VAL A O 1
ATOM 784 N N . LEU A 1 98 ? 1.020 -6.522 -3.449 1.00 88.50 98 LEU A N 1
ATOM 785 C CA . LEU A 1 98 ? 0.976 -6.693 -2.002 1.00 88.50 98 LEU A CA 1
ATOM 786 C C . LEU A 1 98 ? -0.196 -7.608 -1.637 1.00 88.50 98 LEU A C 1
ATOM 788 O O . LEU A 1 98 ? -1.350 -7.292 -1.907 1.00 88.50 98 LEU A O 1
ATOM 792 N N . MET A 1 99 ? 0.092 -8.742 -1.016 1.00 88.62 99 MET A N 1
ATOM 793 C CA . MET A 1 99 ? -0.897 -9.727 -0.579 1.00 88.62 99 MET A CA 1
ATOM 794 C C . MET A 1 99 ? -1.023 -9.694 0.938 1.00 88.62 99 MET A C 1
ATOM 796 O O . MET A 1 99 ? -0.015 -9.779 1.640 1.00 88.62 99 MET A O 1
ATOM 800 N N . TYR A 1 100 ? -2.248 -9.642 1.453 1.00 90.06 100 TYR A N 1
ATOM 801 C CA . TYR A 1 100 ? -2.506 -9.741 2.888 1.00 90.06 100 TYR A CA 1
ATOM 802 C C . TYR A 1 100 ? -2.700 -11.209 3.287 1.00 90.06 100 TYR A C 1
ATOM 804 O O . TYR A 1 100 ? -3.609 -11.904 2.822 1.00 90.06 100 TYR A O 1
ATOM 812 N N . LEU A 1 101 ? -1.824 -11.697 4.163 1.00 90.75 101 LEU A N 1
ATOM 813 C CA . LEU A 1 101 ? -1.785 -13.087 4.625 1.00 90.75 101 LEU A CA 1
ATOM 814 C C . LEU A 1 101 ? -2.545 -13.295 5.945 1.00 90.75 101 LEU A C 1
ATOM 816 O O . LEU A 1 101 ? -2.834 -14.437 6.321 1.00 90.75 101 LEU A O 1
ATOM 820 N N . SER A 1 102 ? -2.913 -12.209 6.623 1.00 91.19 102 SER A N 1
ATOM 821 C CA . SER A 1 102 ? -3.747 -12.202 7.824 1.00 91.19 102 SER A CA 1
ATOM 822 C C . SER A 1 102 ? -4.813 -11.109 7.767 1.00 91.19 102 SER A C 1
ATOM 824 O O . SER A 1 102 ? -4.718 -10.154 6.997 1.00 91.19 102 SER A O 1
ATOM 826 N N . ASP A 1 103 ? -5.847 -11.278 8.587 1.00 91.62 103 ASP A N 1
ATOM 827 C CA . ASP A 1 103 ? -6.764 -10.197 8.919 1.00 91.62 103 ASP A CA 1
ATOM 828 C C . ASP A 1 103 ? -6.134 -9.353 10.027 1.00 91.62 103 ASP A C 1
ATOM 830 O O . ASP A 1 103 ? -5.54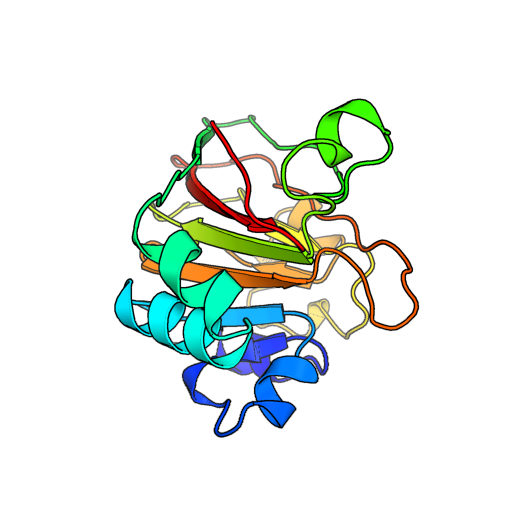8 -9.894 10.969 1.00 91.62 103 ASP A O 1
ATOM 834 N N . VAL A 1 104 ? -6.261 -8.033 9.910 1.00 93.38 104 VAL A N 1
ATOM 835 C CA . VAL A 1 104 ? -5.908 -7.096 10.981 1.00 93.38 104 VAL A CA 1
ATOM 836 C C . VAL A 1 104 ? -7.198 -6.574 11.607 1.00 93.38 104 VAL A C 1
ATOM 838 O O . VAL A 1 104 ? -8.151 -6.239 10.889 1.00 93.38 104 VAL A O 1
ATOM 841 N N . ASP A 1 105 ? -7.234 -6.568 12.942 1.00 92.62 105 ASP A N 1
ATOM 842 C CA . ASP A 1 105 ? -8.412 -6.170 13.714 1.00 92.62 105 ASP A CA 1
ATOM 843 C C . ASP A 1 105 ? -8.577 -4.648 13.710 1.00 92.62 105 ASP A C 1
ATOM 845 O O . ASP A 1 105 ? -9.692 -4.163 13.544 1.00 92.62 105 ASP A O 1
ATOM 849 N N . ASP A 1 106 ? -7.472 -3.915 13.896 1.00 93.19 106 ASP A N 1
ATOM 850 C CA . ASP A 1 106 ? -7.441 -2.450 13.899 1.00 93.19 106 ASP A CA 1
ATOM 851 C C . ASP A 1 106 ? -6.067 -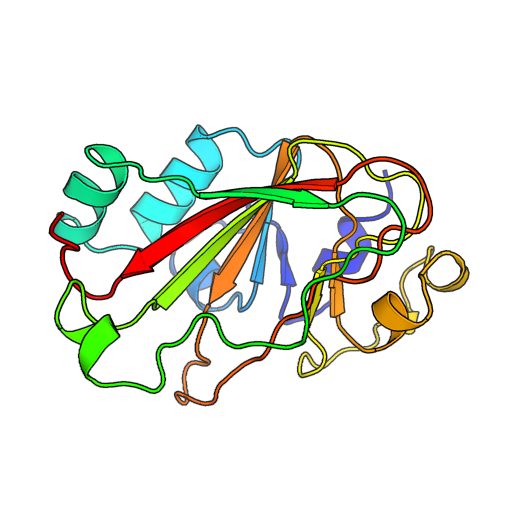1.913 13.450 1.00 93.19 106 ASP A C 1
ATOM 853 O O . ASP A 1 106 ? -5.014 -2.462 13.806 1.00 93.19 106 ASP A O 1
ATOM 857 N N . GLY A 1 107 ? -6.076 -0.820 12.687 1.00 94.19 107 GLY A N 1
ATOM 858 C CA . GLY A 1 107 ? -4.907 -0.241 12.024 1.00 94.19 107 GLY A CA 1
ATOM 859 C C . GLY A 1 107 ? -4.356 -1.091 10.871 1.00 94.19 107 GLY A C 1
ATOM 860 O O . GLY A 1 107 ? -5.052 -1.908 10.264 1.00 94.19 107 GLY A O 1
ATOM 861 N N . GLY A 1 108 ? -3.068 -0.910 10.567 1.00 94.12 108 GLY A N 1
ATOM 862 C CA . GLY A 1 108 ? -2.356 -1.684 9.545 1.00 94.12 108 GLY A CA 1
ATOM 863 C C . GLY A 1 108 ? -2.707 -1.338 8.094 1.00 94.12 108 GLY A C 1
ATOM 864 O O . GLY A 1 108 ? -2.268 -2.052 7.193 1.00 94.12 108 GLY A O 1
ATOM 865 N N . GLU A 1 109 ? -3.488 -0.284 7.850 1.00 93.44 109 GLU A N 1
ATOM 866 C CA . GLU A 1 109 ? -3.927 0.111 6.510 1.00 93.44 109 GLU A CA 1
ATOM 867 C C . GLU A 1 109 ? -2.748 0.388 5.570 1.00 93.44 109 GLU A C 1
ATOM 869 O O . GLU A 1 109 ? -1.760 1.009 5.957 1.00 93.44 109 GLU A O 1
ATOM 874 N N . THR A 1 110 ? -2.857 -0.026 4.308 1.00 91.62 110 THR A N 1
ATOM 875 C CA . THR A 1 110 ? -1.965 0.475 3.252 1.00 91.62 110 THR A CA 1
ATOM 876 C C . THR A 1 110 ? -2.561 1.753 2.692 1.00 91.62 110 THR A C 1
ATOM 878 O O . THR A 1 110 ? -3.712 1.734 2.258 1.00 91.62 110 THR A O 1
ATOM 881 N N . VAL A 1 111 ? -1.801 2.846 2.704 1.00 89.81 111 VAL A N 1
ATOM 882 C CA . VAL A 1 111 ? -2.282 4.186 2.353 1.00 89.81 111 VAL A CA 1
ATOM 883 C C . VAL A 1 111 ? -1.499 4.754 1.170 1.00 89.81 111 VAL A C 1
ATOM 885 O O . VAL A 1 111 ? -0.288 4.579 1.056 1.00 89.81 111 VAL A O 1
ATOM 888 N N . PHE A 1 112 ? -2.225 5.436 0.286 1.00 87.38 112 PHE A N 1
ATOM 889 C CA . PHE A 1 112 ? -1.741 6.181 -0.871 1.00 87.38 112 PHE A CA 1
ATOM 890 C C . PHE A 1 112 ? -2.102 7.661 -0.670 1.00 87.38 112 PHE A C 1
ATOM 892 O O . PHE A 1 112 ? -3.180 8.103 -1.089 1.00 87.38 112 PHE A O 1
ATOM 899 N N . PRO A 1 113 ? -1.245 8.443 0.010 1.00 84.31 113 PRO A N 1
ATOM 900 C CA . PRO A 1 113 ? -1.544 9.825 0.394 1.00 84.31 113 PRO A CA 1
ATOM 901 C C . PRO A 1 113 ? -1.685 10.775 -0.802 1.00 84.31 113 PRO A C 1
ATOM 903 O O . PRO A 1 113 ? -2.411 11.762 -0.731 1.00 84.31 113 PRO A O 1
ATOM 906 N N . ALA A 1 114 ? -1.032 10.480 -1.930 1.00 81.94 114 ALA A N 1
ATOM 907 C CA . ALA A 1 114 ? -1.102 11.310 -3.135 1.00 81.94 114 ALA A CA 1
ATOM 908 C C . ALA A 1 114 ? -2.263 10.936 -4.082 1.00 81.94 114 ALA A C 1
ATOM 910 O O . ALA A 1 114 ? -2.433 11.569 -5.137 1.00 81.94 114 ALA A O 1
ATOM 911 N N . ALA A 1 115 ? -3.068 9.927 -3.727 1.00 77.44 115 ALA A N 1
ATOM 912 C CA . ALA A 1 115 ? -4.241 9.531 -4.493 1.00 77.44 115 ALA A CA 1
ATOM 913 C C . ALA A 1 115 ? -5.375 10.553 -4.324 1.00 77.44 115 ALA A C 1
ATOM 915 O O . ALA A 1 115 ? -5.710 10.977 -3.219 1.00 77.44 115 ALA A O 1
ATOM 916 N N . LYS A 1 116 ? -6.003 10.939 -5.439 1.00 73.75 116 LYS A N 1
ATOM 917 C CA . LYS A 1 116 ? -7.102 11.912 -5.453 1.00 73.75 116 LYS A CA 1
ATOM 918 C C . LYS A 1 116 ? -8.454 11.201 -5.390 1.00 73.75 116 LYS A C 1
ATOM 920 O O . LYS A 1 116 ? -8.707 10.281 -6.163 1.00 73.75 116 LYS A O 1
ATOM 925 N N . GLY A 1 117 ? -9.348 11.671 -4.524 1.00 72.31 117 GLY A N 1
ATOM 926 C CA . GLY A 1 117 ? -10.722 11.175 -4.428 1.00 72.31 117 GLY A CA 1
ATOM 927 C C . GLY A 1 117 ? -11.413 11.633 -3.147 1.00 72.31 117 GLY A C 1
ATOM 928 O O . GLY A 1 117 ? -10.762 12.116 -2.223 1.00 72.31 117 GLY A O 1
ATOM 929 N N . ASN A 1 118 ? -12.737 11.476 -3.080 1.00 77.19 118 ASN A N 1
ATOM 930 C CA . ASN A 1 118 ? -13.475 11.694 -1.838 1.00 77.19 118 ASN A CA 1
ATOM 931 C C . ASN A 1 118 ? -13.345 10.457 -0.936 1.00 77.19 118 ASN A C 1
ATOM 933 O O . ASN A 1 118 ? -14.201 9.574 -0.940 1.00 77.19 118 ASN A O 1
ATOM 937 N N . ILE A 1 119 ? -12.232 10.374 -0.208 1.00 75.31 119 ILE A N 1
ATOM 938 C CA . ILE A 1 119 ? -11.885 9.204 0.610 1.00 75.31 119 ILE A CA 1
ATOM 939 C C . ILE A 1 119 ? -12.842 9.065 1.807 1.00 75.31 119 ILE A C 1
ATOM 941 O O . ILE A 1 119 ? -13.149 7.950 2.219 1.00 75.31 119 ILE A O 1
ATOM 945 N N . SER A 1 120 ? -13.381 10.174 2.326 1.00 80.19 120 SER A N 1
ATOM 946 C CA . SER A 1 120 ? -14.307 10.167 3.466 1.00 80.19 120 SER A CA 1
ATOM 947 C C . SER A 1 120 ? -15.713 9.672 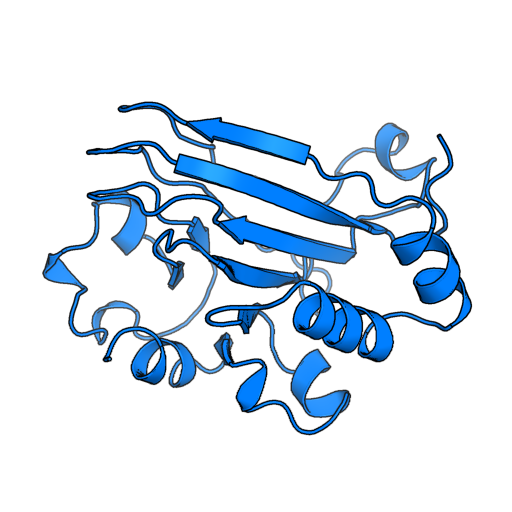3.143 1.00 80.19 120 SER A C 1
ATOM 949 O O . SER A 1 120 ? -16.516 9.473 4.050 1.00 80.19 120 SER A O 1
ATOM 951 N N . ALA A 1 121 ? -16.010 9.419 1.869 1.00 78.25 121 ALA A N 1
ATOM 952 C CA . ALA A 1 121 ? -17.302 8.902 1.446 1.00 78.25 121 ALA A CA 1
ATOM 953 C C . ALA A 1 121 ? -17.497 7.402 1.767 1.00 78.25 121 ALA A C 1
ATOM 955 O O . ALA A 1 121 ? -18.620 6.898 1.705 1.00 78.25 121 ALA A O 1
ATOM 956 N N . VAL A 1 122 ? -16.435 6.677 2.143 1.00 73.94 122 VAL A N 1
ATOM 957 C CA . VAL A 1 122 ? -16.536 5.261 2.530 1.00 73.94 122 VAL A CA 1
ATOM 958 C C . VAL A 1 122 ? -17.276 5.081 3.862 1.00 73.94 122 VAL A C 1
ATOM 960 O O . VAL A 1 122 ? -17.067 5.824 4.816 1.00 73.94 122 VAL A O 1
ATOM 963 N N . GLN A 1 123 ? -18.114 4.042 3.960 1.00 77.94 123 GLN A N 1
ATOM 964 C CA . GLN A 1 123 ? -18.962 3.801 5.142 1.00 77.94 123 GLN A CA 1
ATOM 965 C C . GLN A 1 123 ? -18.170 3.586 6.445 1.00 77.94 123 GLN A C 1
ATOM 967 O O . GLN A 1 123 ? -18.664 3.911 7.518 1.00 77.94 123 GLN A O 1
ATOM 972 N N . TRP A 1 124 ? -16.946 3.065 6.350 1.00 78.69 124 TRP A N 1
ATOM 973 C CA . TRP A 1 124 ? -16.064 2.777 7.487 1.00 78.69 124 TRP A CA 1
ATOM 974 C C . TRP A 1 124 ? -15.064 3.910 7.763 1.00 78.69 124 TRP A C 1
ATOM 976 O O . TRP A 1 124 ? -14.100 3.708 8.491 1.00 78.69 124 TRP A O 1
ATOM 986 N N . TRP A 1 125 ? -15.259 5.113 7.207 1.00 84.25 125 TRP A N 1
ATOM 987 C CA . TRP A 1 125 ? -14.333 6.240 7.398 1.00 84.25 125 TRP A CA 1
ATOM 988 C C . TRP A 1 125 ? -14.045 6.527 8.877 1.00 84.25 125 TRP A C 1
ATOM 990 O O . TRP A 1 125 ? -12.911 6.808 9.260 1.00 84.25 125 TRP A O 1
ATOM 1000 N N . ASN A 1 126 ? -15.070 6.431 9.725 1.00 87.31 126 ASN A N 1
ATOM 1001 C CA . ASN A 1 126 ? -14.938 6.685 11.158 1.00 87.31 126 ASN A CA 1
ATOM 1002 C C . ASN A 1 126 ? -14.149 5.595 11.897 1.00 87.31 126 ASN A C 1
ATOM 1004 O O . ASN A 1 126 ? -13.596 5.888 12.952 1.00 87.31 126 ASN A O 1
ATOM 1008 N N . GLU A 1 127 ? -14.065 4.393 11.327 1.00 86.50 127 GLU A N 1
ATOM 1009 C CA . GLU A 1 127 ? -13.341 3.238 11.873 1.00 86.50 127 GLU A CA 1
ATOM 1010 C C . GLU A 1 127 ? -11.858 3.236 11.469 1.00 86.50 127 GLU A C 1
ATOM 1012 O O . GLU A 1 127 ? -11.086 2.440 11.986 1.00 86.50 127 GLU A O 1
ATOM 1017 N N . LEU A 1 128 ? -11.442 4.123 10.558 1.00 87.38 128 LEU A N 1
ATOM 1018 C CA . LEU A 1 128 ? -10.047 4.225 10.134 1.00 87.38 128 LEU A CA 1
ATOM 1019 C C . LEU A 1 128 ? -9.162 4.839 11.211 1.00 87.38 128 LEU A C 1
ATOM 1021 O O . LEU A 1 128 ? -9.543 5.812 11.882 1.00 87.38 128 LEU A O 1
ATOM 1025 N N . SER A 1 129 ? -7.921 4.358 11.258 1.00 90.81 129 SER A N 1
ATOM 1026 C CA . SER A 1 129 ? -6.862 4.995 12.025 1.00 90.81 129 SER A CA 1
ATOM 1027 C C . SER A 1 129 ? -6.611 6.424 11.528 1.00 90.81 129 SER A C 1
ATOM 1029 O O . SER A 1 129 ? -6.971 6.810 10.410 1.00 90.81 129 SER A O 1
ATOM 1031 N N . LYS A 1 130 ? -5.947 7.243 12.355 1.00 92.75 130 LYS A N 1
ATOM 1032 C CA . LYS A 1 130 ? -5.519 8.590 11.940 1.00 92.75 130 LYS A CA 1
ATOM 1033 C C . LYS A 1 130 ? -4.695 8.538 10.644 1.00 92.75 130 LYS A C 1
ATOM 1035 O O . LYS A 1 130 ? -4.896 9.382 9.783 1.00 92.75 130 LYS A O 1
ATOM 1040 N N . CYS A 1 131 ? -3.837 7.526 10.514 1.00 91.75 131 CYS A N 1
ATOM 1041 C CA . CYS A 1 131 ? -3.019 7.280 9.330 1.00 91.75 131 CYS A CA 1
ATOM 1042 C C . CYS A 1 131 ? -3.869 6.852 8.117 1.00 91.75 131 CYS A C 1
ATOM 1044 O O . CYS A 1 131 ? -3.700 7.393 7.029 1.00 91.75 131 CYS A O 1
ATOM 1046 N N . GLY A 1 132 ? -4.859 5.969 8.302 1.00 88.88 132 GLY A N 1
ATOM 1047 C CA . GLY A 1 132 ? -5.773 5.533 7.236 1.00 88.88 132 GLY A CA 1
ATOM 1048 C C . GLY A 1 132 ? -6.570 6.673 6.584 1.00 88.88 132 GLY A C 1
ATOM 1049 O O . GLY A 1 132 ? -6.994 6.567 5.434 1.00 88.88 132 GLY A O 1
ATOM 1050 N N . LYS A 1 133 ? -6.748 7.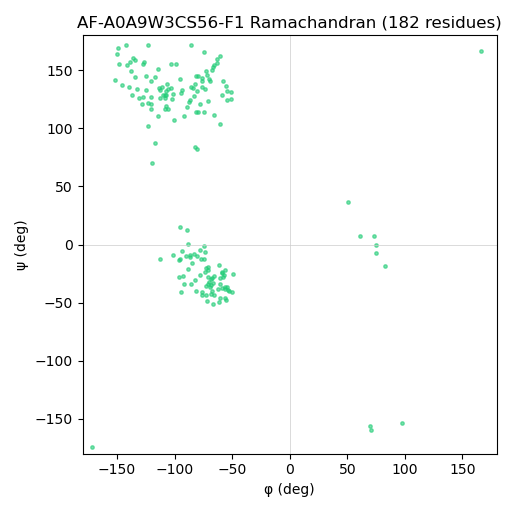787 7.303 1.00 90.69 133 LYS A N 1
ATOM 1051 C CA . LYS A 1 133 ? -7.450 8.990 6.828 1.00 90.69 133 LYS A CA 1
ATOM 1052 C C . LYS A 1 133 ? -6.583 9.932 5.985 1.00 90.69 133 LYS A C 1
ATOM 1054 O O . LYS A 1 133 ? -7.121 10.881 5.421 1.00 90.69 133 LYS A O 1
ATOM 1059 N N . GLU A 1 134 ? -5.276 9.696 5.886 1.00 89.00 134 GLU A N 1
ATOM 1060 C CA . GLU A 1 134 ? -4.339 10.570 5.158 1.00 89.00 134 GLU A CA 1
ATOM 1061 C C . GLU A 1 134 ? -4.408 10.403 3.631 1.00 89.00 134 GLU A C 1
ATOM 1063 O O . GLU A 1 134 ? -3.878 11.233 2.898 1.00 89.00 134 GLU A O 1
ATOM 1068 N N . GLY A 1 135 ? -5.069 9.356 3.132 1.00 85.31 135 GLY A N 1
ATOM 1069 C CA . GLY A 1 135 ? -5.120 9.058 1.706 1.00 85.31 135 GLY A CA 1
ATOM 1070 C C . GLY A 1 135 ? -6.080 7.933 1.352 1.00 85.31 135 GLY A C 1
ATOM 1071 O O . GLY A 1 135 ? -6.805 7.410 2.201 1.00 85.31 135 GLY A O 1
ATOM 1072 N N . LEU A 1 136 ? -6.070 7.537 0.077 1.00 84.44 136 LEU A N 1
ATOM 1073 C CA . LEU A 1 136 ? -6.752 6.316 -0.343 1.00 84.44 136 LEU A CA 1
ATOM 1074 C C . LEU A 1 136 ? -6.156 5.142 0.431 1.00 84.44 136 LEU A C 1
ATOM 1076 O O . LEU A 1 136 ? -4.943 4.977 0.435 1.00 84.44 136 LEU A O 1
ATOM 1080 N N . HIS A 1 137 ? -6.989 4.327 1.063 1.00 86.62 137 HIS A N 1
ATOM 1081 C CA . HIS A 1 137 ? -6.525 3.264 1.943 1.00 86.62 137 HIS A CA 1
ATOM 1082 C C . HIS A 1 137 ? -7.108 1.908 1.559 1.00 86.62 137 HIS A C 1
ATOM 1084 O O . HIS A 1 137 ? -8.186 1.801 0.966 1.00 86.62 137 HIS A O 1
ATOM 1090 N N . VAL A 1 138 ? -6.401 0.859 1.963 1.00 86.81 138 VAL A N 1
ATOM 1091 C CA . VAL A 1 138 ? -6.836 -0.530 1.860 1.00 86.81 138 VAL A CA 1
ATOM 1092 C C . VAL A 1 138 ? -6.635 -1.194 3.216 1.00 86.81 138 VAL A C 1
ATOM 1094 O O . VAL A 1 138 ? -5.545 -1.154 3.786 1.00 86.81 138 VAL A O 1
ATOM 1097 N N . LEU A 1 139 ? -7.706 -1.787 3.743 1.00 88.12 139 LEU A N 1
ATOM 1098 C CA . LEU A 1 139 ? -7.659 -2.545 4.991 1.00 88.12 139 LEU A CA 1
ATOM 1099 C C . LEU A 1 139 ? -7.004 -3.913 4.745 1.00 88.12 139 LEU A C 1
ATOM 1101 O O . LEU A 1 139 ? -7.404 -4.588 3.791 1.00 88.12 139 LEU A O 1
ATOM 1105 N N . PRO A 1 140 ? -6.089 -4.377 5.614 1.00 90.38 140 PRO A N 1
ATOM 1106 C CA . PRO A 1 140 ? -5.549 -5.725 5.521 1.00 90.38 140 PRO A CA 1
ATOM 1107 C C . PRO A 1 140 ? -6.646 -6.749 5.793 1.00 90.38 140 PRO A C 1
ATOM 1109 O O . PRO A 1 140 ? -7.161 -6.868 6.912 1.00 90.38 140 PRO A O 1
ATOM 1112 N N . LYS A 1 141 ? -7.024 -7.480 4.747 1.00 89.62 141 LYS A N 1
ATOM 1113 C CA . LYS A 1 141 ? -7.972 -8.588 4.828 1.00 89.62 141 LYS A CA 1
ATOM 1114 C C . LYS A 1 141 ? -7.364 -9.812 4.188 1.00 89.62 141 LYS A C 1
ATOM 1116 O O . LYS A 1 141 ? -6.889 -9.768 3.056 1.00 89.62 141 LYS A O 1
ATOM 1121 N N . LYS A 1 142 ? -7.361 -10.910 4.933 1.00 87.94 142 LYS A N 1
ATOM 1122 C CA . LYS A 1 142 ? -6.700 -12.143 4.531 1.00 87.94 142 LYS A CA 1
ATOM 1123 C C . LYS A 1 142 ? -7.208 -12.580 3.159 1.00 87.94 142 LYS A C 1
ATOM 1125 O O . LYS A 1 142 ? -8.415 -12.694 2.960 1.00 87.94 142 LYS A O 1
ATOM 1130 N N . ARG A 1 143 ? -6.278 -12.920 2.258 1.00 84.12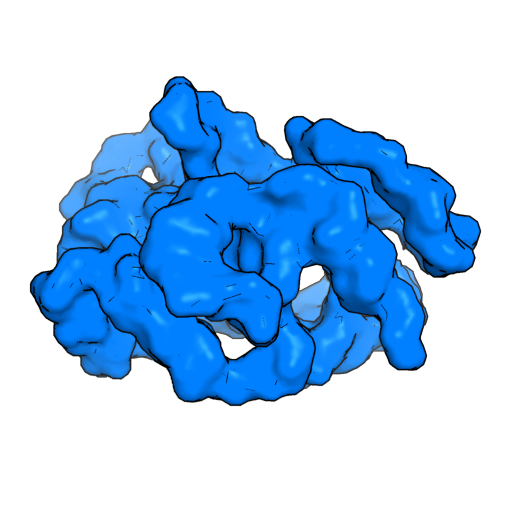 143 ARG A N 1
ATOM 1131 C CA . ARG A 1 143 ? -6.515 -13.318 0.850 1.00 84.12 143 ARG A CA 1
ATOM 1132 C C . ARG A 1 143 ? -6.866 -12.179 -0.101 1.00 84.12 143 ARG A C 1
ATOM 1134 O O . ARG A 1 143 ? -7.061 -12.450 -1.286 1.00 84.12 143 ARG A O 1
ATOM 1141 N N . ASP A 1 144 ? -6.947 -10.943 0.367 1.00 84.12 144 ASP A N 1
ATOM 1142 C CA . ASP A 1 144 ? -7.011 -9.814 -0.547 1.00 84.12 144 ASP A CA 1
ATOM 1143 C C . ASP A 1 144 ? -5.593 -9.480 -1.022 1.00 84.12 144 ASP A C 1
ATOM 1145 O O . ASP A 1 144 ? -4.607 -9.629 -0.291 1.00 84.12 144 ASP A O 1
ATOM 1149 N N . ALA A 1 145 ? -5.492 -9.059 -2.279 1.00 83.38 145 ALA A N 1
ATOM 1150 C CA . ALA A 1 145 ? -4.238 -8.594 -2.848 1.00 83.38 145 ALA A CA 1
ATOM 1151 C C . ALA A 1 145 ? -4.447 -7.304 -3.626 1.00 83.38 145 ALA A C 1
ATOM 1153 O O . ALA A 1 145 ? -5.465 -7.108 -4.299 1.00 83.38 145 ALA A O 1
ATOM 1154 N N . LEU A 1 146 ? -3.440 -6.456 -3.530 1.00 85.31 146 LEU A N 1
ATOM 1155 C CA . LEU A 1 146 ? -3.355 -5.140 -4.110 1.00 85.31 146 LEU A CA 1
ATOM 1156 C C . LEU A 1 146 ? -2.276 -5.153 -5.182 1.00 85.31 146 LEU A C 1
ATOM 1158 O O . LEU A 1 146 ? -1.143 -5.524 -4.907 1.00 85.31 146 LEU A O 1
ATOM 1162 N N . LEU A 1 147 ? -2.620 -4.726 -6.386 1.00 82.69 147 LEU A N 1
ATOM 1163 C CA . LEU A 1 147 ? -1.675 -4.426 -7.450 1.00 82.69 147 LEU A CA 1
ATOM 1164 C C . LEU A 1 147 ? -1.670 -2.912 -7.661 1.00 82.69 147 LEU A C 1
ATOM 1166 O O . LEU A 1 147 ? -2.730 -2.328 -7.863 1.00 82.69 147 LEU A O 1
ATOM 1170 N N . PHE A 1 148 ? -0.507 -2.279 -7.660 1.00 81.44 148 PHE A N 1
ATOM 1171 C CA . PHE A 1 148 ? -0.373 -0.861 -7.997 1.00 81.44 148 PHE A CA 1
ATOM 1172 C C . PHE A 1 148 ? 0.889 -0.606 -8.817 1.00 81.44 148 PHE A C 1
ATOM 1174 O O . PHE A 1 148 ? 1.848 -1.380 -8.769 1.00 81.44 148 PHE A O 1
ATOM 1181 N N . TRP A 1 149 ? 0.860 0.471 -9.598 1.00 80.38 149 TRP A N 1
ATOM 1182 C CA . TRP A 1 149 ? 2.011 0.932 -10.369 1.00 80.38 149 TRP A CA 1
ATOM 1183 C C . TRP A 1 149 ? 2.903 1.820 -9.506 1.00 80.38 149 TRP A C 1
ATOM 1185 O O . TRP A 1 149 ? 2.414 2.709 -8.813 1.00 80.38 149 TRP A O 1
ATOM 1195 N N . ASN A 1 150 ? 4.216 1.603 -9.577 1.00 83.00 150 ASN A N 1
ATOM 1196 C CA . ASN A 1 150 ? 5.191 2.333 -8.754 1.00 83.00 150 ASN A CA 1
ATOM 1197 C C . ASN A 1 150 ? 5.528 3.721 -9.319 1.00 83.00 150 ASN A C 1
ATOM 1199 O O . ASN A 1 150 ? 6.186 4.526 -8.662 1.00 83.00 150 ASN A O 1
ATOM 1203 N N . MET A 1 151 ? 5.072 3.995 -10.541 1.00 76.12 151 MET A N 1
ATOM 1204 C CA . MET A 1 151 ? 5.143 5.286 -11.213 1.00 76.12 151 MET A CA 1
ATOM 1205 C C . MET A 1 151 ? 3.825 5.560 -11.924 1.00 76.12 151 MET A C 1
ATOM 1207 O O . MET A 1 151 ? 3.164 4.643 -12.419 1.00 76.12 151 MET A O 1
ATOM 1211 N N . ARG A 1 152 ? 3.470 6.838 -12.029 1.00 71.62 152 ARG A N 1
ATOM 1212 C CA . ARG A 1 152 ? 2.385 7.293 -12.900 1.00 71.62 152 ARG A CA 1
ATOM 1213 C C . ARG A 1 152 ? 2.822 7.254 -14.367 1.00 71.62 152 ARG A C 1
ATOM 1215 O O . ARG A 1 152 ? 4.008 7.181 -14.679 1.00 71.62 152 ARG A O 1
ATOM 1222 N N . HIS A 1 153 ? 1.855 7.348 -15.282 1.00 69.50 153 HIS A N 1
ATOM 1223 C CA . HIS A 1 153 ? 2.119 7.409 -16.731 1.00 69.50 153 HIS A CA 1
ATOM 1224 C C . HIS A 1 153 ? 3.000 8.603 -17.138 1.00 69.50 153 HIS A C 1
ATOM 1226 O O . HIS A 1 153 ? 3.680 8.538 -18.154 1.00 69.50 153 HIS A O 1
ATOM 1232 N N . ASP A 1 154 ? 3.009 9.672 -16.339 1.00 74.00 154 ASP A N 1
ATOM 1233 C CA . ASP A 1 154 ? 3.873 10.849 -16.502 1.00 74.00 154 ASP A CA 1
ATOM 1234 C C . ASP A 1 154 ? 5.226 10.719 -15.770 1.00 74.00 154 ASP A C 1
ATOM 1236 O O . ASP A 1 154 ? 5.938 11.708 -15.609 1.00 74.00 154 ASP A O 1
ATOM 1240 N N . ALA A 1 155 ? 5.569 9.510 -15.312 1.00 74.12 155 ALA A N 1
ATOM 1241 C CA . ALA A 1 155 ? 6.746 9.178 -14.510 1.00 74.12 155 ALA A CA 1
ATOM 1242 C C . ALA A 1 155 ? 6.830 9.875 -13.139 1.00 74.12 155 ALA A C 1
ATOM 1244 O O . ALA A 1 155 ? 7.833 9.725 -12.438 1.00 74.12 155 ALA A O 1
ATOM 1245 N N . SER A 1 156 ? 5.789 10.595 -12.707 1.00 78.38 156 SER A N 1
ATOM 1246 C CA . SER A 1 156 ? 5.757 11.115 -11.343 1.00 78.38 156 SER A CA 1
ATOM 1247 C C . SER A 1 156 ? 5.570 9.979 -10.334 1.00 78.38 156 SER A C 1
ATOM 1249 O O . SER A 1 156 ? 4.876 8.984 -10.580 1.00 78.38 156 SER A O 1
ATOM 1251 N N . LEU A 1 157 ? 6.248 10.113 -9.196 1.00 78.06 157 LEU A N 1
ATOM 1252 C CA . LEU A 1 157 ? 6.265 9.092 -8.160 1.00 78.06 157 LEU A CA 1
ATOM 1253 C C . LEU A 1 157 ? 4.994 9.160 -7.306 1.00 78.06 157 LEU A C 1
ATOM 1255 O O . LEU A 1 157 ? 4.479 10.243 -7.022 1.00 78.06 157 LEU A O 1
ATOM 1259 N N . ASP A 1 158 ? 4.512 7.999 -6.868 1.00 73.88 158 ASP A N 1
ATOM 1260 C CA . ASP A 1 158 ? 3.330 7.871 -6.015 1.00 73.88 158 ASP A CA 1
ATOM 1261 C C . ASP A 1 158 ? 3.722 7.125 -4.731 1.00 73.88 158 ASP A C 1
ATOM 1263 O O . ASP A 1 158 ? 3.951 5.914 -4.781 1.00 73.88 158 ASP A O 1
ATOM 1267 N N . PRO A 1 159 ? 3.906 7.827 -3.597 1.00 84.62 159 PRO A N 1
ATOM 1268 C CA . PRO A 1 159 ? 4.367 7.180 -2.381 1.00 84.62 159 PRO A CA 1
ATOM 1269 C C . PRO A 1 159 ? 3.251 6.329 -1.778 1.00 84.62 159 PRO A C 1
ATOM 1271 O O . PRO A 1 159 ? 2.072 6.677 -1.865 1.00 84.62 159 PRO A O 1
ATOM 1274 N N . SER A 1 160 ? 3.641 5.252 -1.102 1.00 85.62 160 SER A N 1
ATOM 1275 C CA . SER A 1 160 ? 2.741 4.455 -0.269 1.00 85.62 160 SER A CA 1
ATOM 1276 C C . SER A 1 160 ? 3.317 4.275 1.134 1.00 85.62 160 SER A C 1
ATOM 1278 O O . SER A 1 160 ? 4.530 4.372 1.347 1.00 85.62 160 SER A O 1
ATOM 1280 N N . ASN A 1 161 ? 2.452 4.032 2.113 1.00 88.12 161 ASN A N 1
ATOM 1281 C CA . ASN A 1 161 ? 2.836 3.740 3.492 1.00 88.12 161 ASN A CA 1
ATOM 1282 C C . ASN A 1 161 ? 1.982 2.625 4.100 1.00 88.12 161 ASN A C 1
ATOM 1284 O O . ASN A 1 161 ? 0.863 2.360 3.660 1.00 88.12 161 ASN A O 1
ATOM 1288 N N . GLY A 1 162 ? 2.527 1.974 5.129 1.00 91.81 162 GLY A N 1
ATOM 1289 C CA . GLY A 1 162 ? 1.809 1.013 5.963 1.00 91.81 162 GLY A CA 1
ATOM 1290 C C . GLY A 1 162 ? 1.545 1.614 7.337 1.00 91.81 162 GLY A C 1
ATOM 1291 O O . GLY A 1 162 ? 2.490 1.905 8.072 1.00 91.81 162 GLY A O 1
ATOM 1292 N N . CYS A 1 163 ? 0.278 1.801 7.692 1.00 95.00 163 CYS A N 1
ATOM 1293 C CA . CYS A 1 163 ? -0.118 2.367 8.972 1.00 95.00 163 CYS A CA 1
ATOM 1294 C C . CYS A 1 163 ? 0.261 1.461 10.153 1.00 95.00 163 CYS A C 1
ATOM 1296 O O . CYS A 1 163 ? 0.372 0.243 9.988 1.00 95.00 163 CYS A O 1
ATOM 1298 N N . PRO A 1 164 ? 0.442 2.031 11.360 1.00 96.50 164 PRO A N 1
ATOM 1299 C CA . PRO A 1 164 ? 0.689 1.243 12.559 1.00 96.50 164 PRO A CA 1
ATOM 1300 C C . PRO A 1 164 ? -0.404 0.203 12.796 1.00 96.50 164 PRO A C 1
ATOM 1302 O O . PRO A 1 164 ? -1.592 0.516 12.700 1.00 96.50 164 PRO A O 1
ATOM 1305 N N . VAL A 1 165 ? -0.016 -1.019 13.159 1.00 96.00 165 VAL A N 1
ATOM 1306 C CA . VAL A 1 165 ? -0.973 -2.013 13.663 1.00 96.00 165 VAL A CA 1
ATOM 1307 C C . VAL A 1 165 ? -1.429 -1.580 15.053 1.00 96.00 165 VAL A C 1
ATOM 1309 O O . VAL A 1 165 ? -0.602 -1.402 15.946 1.00 96.00 165 VAL A O 1
ATOM 1312 N N . VAL A 1 166 ? -2.733 -1.417 15.256 1.00 95.56 166 VAL A N 1
ATOM 1313 C CA . VAL A 1 166 ? -3.303 -1.059 16.565 1.00 95.56 166 VAL A CA 1
ATOM 1314 C C . VAL A 1 166 ? -3.730 -2.320 17.312 1.00 95.56 166 VAL A C 1
ATOM 1316 O O . VAL A 1 166 ? -3.464 -2.451 18.507 1.00 95.56 166 VAL A O 1
ATOM 1319 N N . LYS A 1 167 ? -4.326 -3.288 16.605 1.00 95.38 167 LYS A N 1
ATOM 1320 C CA . LYS A 1 167 ? -4.743 -4.571 17.175 1.00 95.38 167 LYS A CA 1
ATOM 1321 C C . LYS A 1 167 ? -4.601 -5.710 16.164 1.00 95.38 167 LYS A C 1
ATOM 1323 O O . LYS A 1 167 ? -4.985 -5.584 15.003 1.00 95.38 167 LYS A O 1
ATOM 1328 N N . GLY A 1 168 ? -4.088 -6.847 16.632 1.00 93.44 168 GLY A N 1
ATOM 1329 C CA . GLY A 1 168 ? -3.878 -8.051 15.825 1.00 93.44 168 GLY A CA 1
ATOM 1330 C C . GLY A 1 168 ? -2.443 -8.181 15.309 1.00 93.44 168 GLY A C 1
ATOM 1331 O O . GLY A 1 168 ? -1.502 -7.692 15.931 1.00 93.44 168 GLY A O 1
ATOM 1332 N N . ASN A 1 169 ? -2.272 -8.885 14.187 1.00 91.62 169 ASN A N 1
ATOM 1333 C CA . ASN A 1 169 ? -0.978 -9.120 13.542 1.00 91.62 169 ASN A CA 1
ATOM 1334 C C . ASN A 1 169 ? -1.120 -8.939 12.033 1.00 91.62 169 ASN A C 1
ATOM 1336 O O . ASN A 1 169 ? -1.979 -9.581 11.425 1.00 91.62 169 ASN A O 1
ATOM 1340 N N . ASN A 1 170 ? -0.256 -8.129 11.424 1.00 93.25 170 ASN A N 1
ATOM 1341 C CA . ASN A 1 170 ? -0.262 -7.925 9.979 1.00 93.25 170 ASN A CA 1
ATOM 1342 C C . ASN A 1 170 ? 0.841 -8.762 9.330 1.00 93.25 170 ASN A C 1
ATOM 1344 O O . ASN A 1 170 ? 2.022 -8.453 9.467 1.00 93.25 170 ASN A O 1
ATOM 1348 N N . TRP A 1 171 ? 0.446 -9.829 8.646 1.00 94.88 171 TRP A N 1
ATOM 1349 C CA . TRP A 1 171 ? 1.310 -10.602 7.771 1.00 94.88 171 TRP A CA 1
ATOM 1350 C C . TRP A 1 171 ? 1.004 -10.213 6.336 1.00 94.88 171 TRP A C 1
ATOM 1352 O O . TRP A 1 171 ? -0.140 -10.324 5.888 1.00 94.88 171 TRP A O 1
ATOM 1362 N N . SER A 1 172 ? 2.027 -9.810 5.598 1.00 92.31 172 SER A N 1
ATOM 1363 C CA . SER A 1 172 ? 1.897 -9.464 4.191 1.00 92.31 172 SER A CA 1
ATOM 1364 C C . SER A 1 172 ? 3.009 -10.088 3.367 1.00 92.31 172 SER A C 1
ATOM 1366 O O . SER A 1 172 ? 4.057 -10.485 3.882 1.00 92.31 172 SER A O 1
ATOM 1368 N N . SER A 1 173 ? 2.760 -10.212 2.068 1.00 90.69 173 SER A N 1
ATOM 1369 C CA . SER A 1 173 ? 3.784 -10.612 1.123 1.00 90.69 173 SER A CA 1
ATOM 1370 C C . SER A 1 173 ? 3.801 -9.722 -0.104 1.00 90.69 173 SER A C 1
ATOM 1372 O O . SER A 1 173 ? 2.760 -9.447 -0.694 1.00 90.69 173 SER A O 1
ATOM 1374 N N . THR A 1 174 ? 5.000 -9.302 -0.492 1.00 88.81 174 THR A N 1
ATOM 1375 C CA . THR A 1 174 ? 5.229 -8.377 -1.596 1.00 88.81 174 THR A CA 1
ATOM 1376 C C . THR A 1 174 ? 5.956 -9.080 -2.736 1.00 88.81 174 THR A C 1
ATOM 1378 O O . THR A 1 174 ? 6.945 -9.792 -2.526 1.00 88.81 174 THR A O 1
ATOM 1381 N N . LYS A 1 175 ? 5.475 -8.857 -3.960 1.00 85.12 175 LYS A N 1
ATOM 1382 C CA . LYS A 1 175 ? 6.138 -9.220 -5.214 1.00 85.12 175 LYS A CA 1
ATOM 1383 C C . LYS A 1 175 ? 6.314 -7.964 -6.056 1.00 85.12 175 LYS A C 1
ATOM 1385 O O . LYS A 1 175 ? 5.333 -7.324 -6.427 1.00 85.12 175 LYS A O 1
ATOM 1390 N N . TRP A 1 176 ? 7.559 -7.655 -6.392 1.00 84.62 176 TRP A N 1
ATOM 1391 C CA . TRP A 1 176 ? 7.884 -6.572 -7.314 1.00 84.62 176 TRP A CA 1
ATOM 1392 C C . TRP A 1 176 ? 8.057 -7.094 -8.735 1.00 84.62 176 TRP A C 1
ATOM 1394 O O . TRP A 1 176 ? 8.615 -8.175 -8.955 1.00 84.62 176 TRP A O 1
ATOM 1404 N N . PHE A 1 177 ? 7.600 -6.294 -9.689 1.00 80.06 177 PHE A N 1
ATOM 1405 C CA . PHE A 1 177 ? 7.796 -6.506 -11.115 1.00 80.06 177 PHE A CA 1
ATOM 1406 C C . PHE A 1 177 ? 8.805 -5.498 -11.629 1.00 80.06 177 PHE A C 1
ATOM 1408 O O . PHE A 1 177 ? 8.661 -4.303 -11.386 1.00 80.06 177 PHE A O 1
ATOM 1415 N N . HIS A 1 178 ? 9.819 -5.988 -12.328 1.00 78.19 178 HIS A N 1
ATOM 1416 C CA . HIS A 1 178 ? 10.927 -5.201 -12.848 1.00 78.19 178 HIS A CA 1
ATOM 1417 C C . HIS A 1 178 ? 10.765 -4.963 -14.362 1.00 78.19 178 HIS A C 1
ATOM 1419 O O . HIS A 1 178 ? 10.083 -5.738 -15.035 1.00 78.19 178 HIS A O 1
ATOM 1425 N N . VAL A 1 179 ? 11.362 -3.892 -14.906 1.00 74.69 179 VAL A N 1
ATOM 1426 C CA . VAL A 1 179 ? 11.347 -3.610 -16.361 1.00 74.69 179 VAL A CA 1
ATOM 1427 C C . VAL A 1 179 ? 12.052 -4.723 -17.145 1.00 74.69 179 VAL A C 1
ATOM 1429 O O . VAL A 1 179 ? 11.606 -5.100 -18.228 1.00 74.69 179 VAL A O 1
ATOM 1432 N N . HIS A 1 180 ? 13.140 -5.258 -16.601 1.00 71.12 180 HIS A N 1
ATOM 1433 C CA . HIS A 1 180 ? 13.956 -6.308 -17.200 1.00 71.12 180 HIS A CA 1
ATOM 1434 C C . HIS A 1 180 ? 14.067 -7.515 -16.266 1.00 71.12 180 HIS A C 1
ATOM 1436 O O . HIS A 1 180 ? 13.656 -7.473 -15.105 1.00 71.12 180 HIS A O 1
ATOM 1442 N N . GLU A 1 181 ? 14.651 -8.593 -16.785 1.00 68.00 181 GLU A N 1
ATOM 1443 C CA . GLU A 1 181 ? 14.978 -9.786 -16.011 1.00 68.00 181 GLU A CA 1
ATOM 1444 C C . GLU A 1 181 ? 15.844 -9.431 -14.792 1.00 68.00 181 GLU A C 1
ATOM 1446 O O . GLU A 1 181 ? 16.918 -8.835 -14.914 1.00 68.00 181 GLU A O 1
ATOM 1451 N N . PHE A 1 182 ? 15.368 -9.819 -13.608 1.00 66.31 182 PHE A N 1
ATOM 1452 C CA . PHE A 1 182 ? 16.106 -9.701 -12.357 1.00 66.31 182 PHE A CA 1
ATOM 1453 C C . PHE A 1 182 ? 16.891 -10.994 -12.109 1.00 66.31 182 PHE A C 1
ATOM 1455 O O . PHE A 1 182 ? 16.296 -12.031 -11.805 1.00 66.31 182 PHE A O 1
ATOM 1462 N N . LYS A 1 183 ? 18.220 -10.932 -12.211 1.00 66.06 183 LYS A N 1
ATOM 1463 C CA . LYS A 1 183 ? 19.125 -12.083 -12.064 1.00 66.06 183 LYS A CA 1
ATOM 1464 C C . LYS A 1 183 ? 19.637 -12.175 -10.637 1.00 66.06 183 LYS A C 1
ATOM 1466 O O . LYS A 1 183 ? 20.062 -11.183 -10.066 1.00 66.06 183 LYS A O 1
ATOM 1471 N N . VAL A 1 184 ? 19.562 -13.347 -10.023 1.00 61.59 184 VAL A N 1
ATOM 1472 C CA . VAL A 1 184 ? 19.973 -13.547 -8.622 1.00 61.59 184 VAL A CA 1
ATOM 1473 C C . VAL A 1 184 ? 21.418 -13.987 -8.553 1.00 61.59 184 VAL A C 1
ATOM 1475 O O . VAL A 1 184 ? 21.762 -14.903 -9.327 1.00 61.59 184 VAL A O 1
#